Protein AF-A0AAE1TY57-F1 (afdb_monomer_lite)

Sequence (206 aa):
MITTRALDTRDYNEDDDDDVLDPDYNSIDTEEEDDINSPSTSTVRVRKGGRKKPVVPHELSVEDEENEPPSKRGRVELVWKKEDVQLPPLPEYVHPMPDLVREPFEYFSIFFTEDTISHIVYQTNLYARQKNLCSNFVLDDKEFMVFIGLVIFMGVTSLPSIVDYWKRMTRIPQVADIMSKNRFKQIRATLHFNDNHQCEGSQDRF

Radius of gyration: 32.02 Å; chains: 1; bounding box: 72×85×71 Å

Foldseek 3Di:
DDDDDDDDDDDDDDDDDPVPPDPPPDDDDDDDDDDDDDDDDDDDDDDDDDDDDDDDDDDDDDDDDPDDPPPCPDDPPDDDDPDDPPDDPDPDDDDDDDPDDDDPVVVVCVVCPPVQLVQQQVFLVLQCVVSVVDVDDHDDSVNVVLLVVLVVVCVVVPDPDPCQCQDPVSHDCSNPVSDPPVRSVSSVVSGDRDHPVVPVPDPDPD

Structure (mmCIF, N/CA/C/O backbone):
data_AF-A0AAE1TY57-F1
#
_entry.id   AF-A0AAE1TY57-F1
#
loop_
_atom_site.group_PDB
_atom_site.id
_atom_site.type_symbol
_atom_site.label_atom_id
_atom_site.label_alt_id
_atom_site.label_comp_id
_atom_site.label_asym_id
_atom_site.label_entity_id
_atom_site.label_seq_id
_atom_site.pdbx_PDB_ins_code
_atom_site.Cartn_x
_atom_site.Cartn_y
_atom_site.Cartn_z
_atom_site.occupancy
_atom_site.B_iso_or_equiv
_atom_site.auth_seq_id
_atom_site.auth_comp_id
_atom_site.auth_asym_id
_atom_site.auth_atom_id
_atom_site.pdbx_PDB_model_num
ATOM 1 N N . MET A 1 1 ? 41.623 -42.088 -4.432 1.00 44.88 1 MET A N 1
ATOM 2 C CA . MET A 1 1 ? 42.683 -41.204 -3.903 1.00 44.88 1 MET A CA 1
ATOM 3 C C . MET A 1 1 ? 42.729 -39.934 -4.737 1.00 44.88 1 MET A C 1
ATOM 5 O O . MET A 1 1 ? 43.350 -39.979 -5.784 1.00 44.88 1 MET A O 1
ATOM 9 N N . ILE A 1 2 ? 42.073 -38.852 -4.300 1.00 37.19 2 ILE A N 1
ATOM 10 C CA . ILE A 1 2 ? 42.502 -37.456 -4.510 1.00 37.19 2 ILE A CA 1
ATOM 11 C C . ILE A 1 2 ? 42.039 -36.678 -3.269 1.00 37.19 2 ILE A C 1
ATOM 13 O O . ILE A 1 2 ? 40.937 -36.885 -2.767 1.00 37.19 2 ILE A O 1
ATOM 17 N N . THR A 1 3 ? 42.961 -35.877 -2.755 1.00 34.06 3 THR A N 1
ATOM 18 C CA . THR A 1 3 ? 42.988 -35.190 -1.465 1.00 34.06 3 THR A CA 1
ATOM 19 C C . THR A 1 3 ? 42.234 -33.850 -1.477 1.00 34.06 3 THR A C 1
ATOM 21 O O . THR A 1 3 ? 42.148 -33.176 -2.496 1.00 34.06 3 THR A O 1
ATOM 24 N N . THR A 1 4 ? 41.723 -33.510 -0.291 1.00 42.84 4 THR A N 1
ATOM 25 C CA . THR A 1 4 ? 41.082 -32.290 0.242 1.00 42.84 4 THR A CA 1
ATOM 26 C C . THR A 1 4 ? 41.341 -30.926 -0.414 1.00 42.84 4 THR A C 1
ATOM 28 O O . THR A 1 4 ? 42.488 -30.562 -0.673 1.00 42.84 4 THR A O 1
ATOM 31 N N . ARG A 1 5 ? 40.312 -30.060 -0.368 1.00 40.16 5 ARG A N 1
ATOM 32 C CA . ARG A 1 5 ? 40.470 -28.688 0.150 1.00 40.16 5 ARG A CA 1
ATOM 33 C C . ARG A 1 5 ? 39.192 -28.193 0.844 1.00 40.16 5 ARG A C 1
ATOM 35 O O . ARG A 1 5 ? 38.139 -28.123 0.224 1.00 40.16 5 ARG A O 1
ATOM 42 N N . ALA A 1 6 ? 39.328 -27.874 2.129 1.00 44.09 6 ALA A N 1
ATOM 43 C CA . ALA A 1 6 ? 38.358 -27.162 2.953 1.00 44.09 6 ALA A CA 1
ATOM 44 C C . ALA A 1 6 ? 38.665 -25.658 2.932 1.00 44.09 6 ALA A C 1
ATOM 46 O O . ALA A 1 6 ? 39.841 -25.304 2.982 1.00 44.09 6 ALA A O 1
ATOM 47 N N . LEU A 1 7 ? 37.620 -24.829 2.872 1.00 43.53 7 LEU A N 1
ATOM 48 C CA . LEU A 1 7 ? 37.514 -23.402 3.226 1.00 43.53 7 LEU A CA 1
ATOM 49 C C . LEU A 1 7 ? 35.998 -23.130 3.324 1.00 43.53 7 LEU A C 1
ATOM 51 O O . LEU A 1 7 ? 35.259 -23.677 2.513 1.00 43.53 7 LEU A O 1
ATOM 55 N N . ASP A 1 8 ? 35.416 -22.315 4.189 1.00 38.84 8 ASP A N 1
ATOM 56 C CA . ASP A 1 8 ? 35.799 -21.561 5.383 1.00 38.84 8 ASP A CA 1
ATOM 57 C C . ASP A 1 8 ? 34.437 -21.073 5.925 1.00 38.84 8 ASP A C 1
ATOM 59 O O . ASP A 1 8 ? 33.626 -20.543 5.161 1.00 38.84 8 ASP A O 1
ATOM 63 N N . THR A 1 9 ? 34.124 -21.343 7.188 1.00 47.22 9 THR A N 1
ATOM 64 C CA . THR A 1 9 ? 32.873 -20.925 7.834 1.00 47.22 9 THR A CA 1
ATOM 65 C C . THR A 1 9 ? 33.012 -19.477 8.281 1.00 47.22 9 THR A C 1
ATOM 67 O O . THR A 1 9 ? 33.739 -19.205 9.234 1.00 47.22 9 THR A O 1
ATOM 70 N N . ARG A 1 10 ? 32.291 -18.551 7.639 1.00 43.22 10 ARG A N 1
ATOM 71 C CA . ARG A 1 10 ? 32.061 -17.217 8.204 1.00 43.22 10 ARG A CA 1
ATOM 72 C C . ARG A 1 10 ? 30.662 -17.122 8.787 1.00 43.22 10 ARG A C 1
ATOM 74 O O . ARG A 1 10 ? 29.672 -17.025 8.072 1.00 43.22 10 ARG A O 1
ATOM 81 N N . ASP A 1 11 ? 30.685 -17.208 10.105 1.00 43.34 11 ASP A N 1
ATOM 82 C CA . ASP A 1 11 ? 29.727 -16.724 11.084 1.00 43.34 11 ASP A CA 1
ATOM 83 C C . ASP A 1 11 ? 29.321 -15.271 10.763 1.00 43.34 11 ASP A C 1
ATOM 85 O O . ASP A 1 11 ? 30.165 -14.373 10.761 1.00 43.34 11 ASP A O 1
ATOM 89 N N . TYR A 1 12 ? 28.050 -15.055 10.429 1.00 42.22 12 TYR A N 1
ATOM 90 C CA . TYR A 1 12 ? 27.422 -13.735 10.397 1.00 42.22 12 TYR A CA 1
ATOM 91 C C . TYR A 1 12 ? 26.305 -13.784 11.434 1.00 42.22 12 TYR A C 1
ATOM 93 O O . TYR A 1 12 ? 25.211 -14.261 11.141 1.00 42.22 12 TYR A O 1
ATOM 101 N N . ASN A 1 13 ? 26.628 -13.359 12.656 1.00 37.28 13 ASN A N 1
ATOM 102 C CA . ASN A 1 13 ? 25.629 -13.088 13.679 1.00 37.28 13 ASN A CA 1
ATOM 103 C C . ASN A 1 13 ? 24.877 -11.800 13.323 1.00 37.28 13 ASN A C 1
ATOM 105 O O . ASN A 1 13 ? 25.483 -10.811 12.903 1.00 37.28 13 ASN A O 1
ATOM 109 N N . GLU A 1 14 ? 23.557 -11.894 13.469 1.00 53.03 14 GLU A N 1
ATOM 110 C CA . GLU A 1 14 ? 22.584 -10.811 13.597 1.00 53.03 14 GLU A CA 1
ATOM 111 C C . GLU A 1 14 ? 23.014 -9.845 14.707 1.00 53.03 14 GLU A C 1
ATOM 113 O O . GLU A 1 14 ? 23.547 -10.313 15.706 1.00 53.03 14 GLU A O 1
ATOM 118 N N . ASP A 1 15 ? 22.794 -8.541 14.518 1.00 42.84 15 ASP A N 1
ATOM 119 C CA . ASP A 1 15 ? 22.349 -7.602 15.560 1.00 42.84 15 ASP A CA 1
ATOM 120 C C . ASP A 1 15 ? 22.048 -6.231 14.912 1.00 42.84 15 ASP A C 1
ATOM 122 O O . ASP A 1 15 ? 22.886 -5.666 14.209 1.00 42.84 15 ASP A O 1
ATOM 126 N N . ASP A 1 16 ? 20.827 -5.752 15.161 1.00 50.06 16 ASP A N 1
ATOM 127 C CA . ASP A 1 16 ? 20.378 -4.354 15.224 1.00 50.06 16 ASP A CA 1
ATOM 128 C C . ASP A 1 16 ? 20.648 -3.393 14.050 1.00 50.06 16 ASP A C 1
ATOM 130 O O . ASP A 1 16 ? 21.634 -2.665 14.032 1.00 50.06 16 ASP A O 1
ATOM 134 N N . ASP A 1 17 ? 19.643 -3.245 13.179 1.00 46.22 17 ASP A N 1
ATOM 135 C CA . ASP A 1 17 ? 19.297 -1.940 12.593 1.00 46.22 17 ASP A CA 1
ATOM 136 C C . ASP A 1 17 ? 17.797 -1.684 12.841 1.00 46.22 17 ASP A C 1
ATOM 138 O O . ASP A 1 17 ? 16.936 -1.812 11.965 1.00 46.22 17 ASP A O 1
ATOM 142 N N . ASP A 1 18 ? 17.481 -1.350 14.096 1.00 46.72 18 ASP A N 1
ATOM 143 C CA . ASP A 1 18 ? 16.338 -0.499 14.421 1.00 46.72 18 ASP A CA 1
ATOM 144 C C . ASP A 1 18 ? 16.588 0.869 13.759 1.00 46.72 18 ASP A C 1
ATOM 146 O O . ASP A 1 18 ? 17.215 1.759 14.339 1.00 46.72 18 ASP A O 1
ATOM 150 N N . ASP A 1 19 ? 16.104 1.049 12.528 1.00 49.47 19 ASP A N 1
ATOM 151 C CA . ASP A 1 19 ? 16.006 2.363 11.885 1.00 49.47 19 ASP A CA 1
ATOM 152 C C . ASP A 1 19 ? 14.960 3.207 12.637 1.00 49.47 19 ASP A C 1
ATOM 154 O O . ASP A 1 19 ? 13.801 3.363 12.231 1.00 49.47 19 ASP A O 1
ATOM 158 N N . VAL A 1 20 ? 15.377 3.756 13.777 1.00 51.91 20 VAL A N 1
ATOM 159 C CA . VAL A 1 20 ? 14.701 4.848 14.469 1.00 51.91 20 VAL A CA 1
ATOM 160 C C . VAL A 1 20 ? 14.634 6.015 13.489 1.00 51.91 20 VAL A C 1
ATOM 162 O O . VAL A 1 20 ? 15.644 6.636 13.163 1.00 51.91 20 VAL A O 1
ATOM 165 N N . LEU A 1 21 ? 13.430 6.306 12.997 1.00 45.28 21 LEU A N 1
ATOM 166 C CA . LEU A 1 21 ? 13.153 7.517 12.231 1.00 45.28 21 LEU A CA 1
ATOM 167 C C . LEU A 1 21 ? 13.578 8.735 13.063 1.00 45.28 21 LEU A C 1
ATOM 169 O O . LEU A 1 21 ? 12.976 9.014 14.100 1.00 45.28 21 LEU A O 1
ATOM 173 N N . ASP A 1 22 ? 14.610 9.440 12.600 1.00 52.75 22 ASP A N 1
ATOM 174 C CA . ASP A 1 22 ? 15.073 10.696 13.187 1.00 52.75 22 ASP A CA 1
ATOM 175 C C . ASP A 1 22 ? 13.957 11.757 13.067 1.00 52.75 22 ASP A C 1
ATOM 177 O O . ASP A 1 22 ? 13.549 12.090 11.945 1.00 52.75 22 ASP A O 1
ATOM 181 N N . PRO A 1 23 ? 13.417 12.272 14.187 1.00 48.53 23 PRO A N 1
ATOM 182 C CA . PRO A 1 23 ? 12.365 13.283 14.169 1.00 48.53 23 PRO A CA 1
ATOM 183 C C . PRO A 1 23 ? 12.814 14.647 13.618 1.00 48.53 23 PRO A C 1
ATOM 185 O O . PRO A 1 23 ? 11.946 15.483 13.372 1.00 48.53 23 PRO A O 1
ATOM 188 N N . ASP A 1 24 ? 14.110 14.862 13.361 1.00 41.88 24 ASP A N 1
ATOM 189 C CA . ASP A 1 24 ? 14.658 16.162 12.952 1.00 41.88 24 ASP A CA 1
ATOM 190 C C . ASP A 1 24 ? 15.205 16.207 11.507 1.00 41.88 24 ASP A C 1
ATOM 192 O O . ASP A 1 24 ? 15.976 17.106 11.157 1.00 41.88 24 ASP A O 1
ATOM 196 N N . TYR A 1 25 ? 14.785 15.301 10.610 1.00 53.47 25 TYR A N 1
ATOM 197 C CA . TYR A 1 25 ? 15.170 15.388 9.191 1.00 53.47 25 TYR A CA 1
ATOM 198 C C . TYR A 1 25 ? 14.518 16.591 8.476 1.00 53.47 25 TYR A C 1
ATOM 200 O O . TYR A 1 25 ? 13.486 16.478 7.811 1.00 53.47 25 TYR A O 1
ATOM 208 N N . ASN A 1 26 ? 15.168 17.751 8.567 1.00 42.34 26 ASN A N 1
ATOM 209 C CA . ASN A 1 26 ? 14.892 18.940 7.766 1.00 42.34 26 ASN A CA 1
ATOM 210 C C . ASN A 1 26 ? 15.762 18.937 6.502 1.00 42.34 26 ASN A C 1
ATOM 212 O O . ASN A 1 26 ? 16.957 19.218 6.553 1.00 42.34 26 ASN A O 1
ATOM 216 N N . SER A 1 27 ? 15.152 18.680 5.344 1.00 49.19 27 SER A N 1
ATOM 217 C CA . SER A 1 27 ? 15.742 19.033 4.047 1.00 49.19 27 SER A CA 1
ATOM 218 C C . SER A 1 27 ? 15.113 20.316 3.525 1.00 49.19 27 SER A C 1
ATOM 220 O O . SER A 1 27 ? 14.092 20.2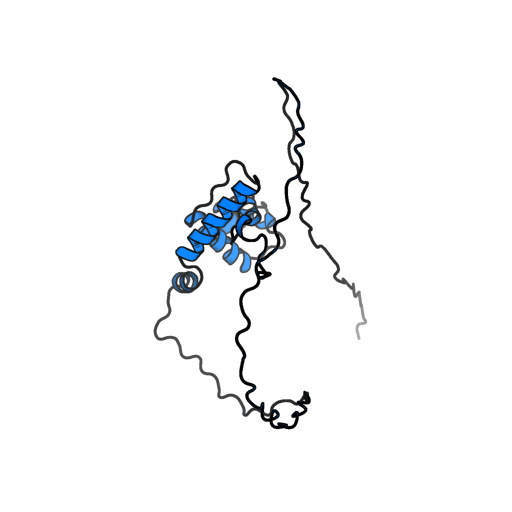64 2.843 1.00 49.19 27 SER A O 1
ATOM 222 N N . ILE A 1 28 ? 15.738 21.453 3.827 1.00 37.47 28 ILE A N 1
ATOM 223 C CA . ILE A 1 28 ? 15.553 22.705 3.089 1.00 37.47 28 ILE A CA 1
ATOM 224 C C . ILE A 1 28 ? 16.946 23.256 2.777 1.00 37.47 28 ILE A C 1
ATOM 226 O O . ILE A 1 28 ? 17.662 23.688 3.676 1.00 37.47 28 ILE A O 1
ATOM 230 N N . ASP A 1 29 ? 17.301 23.227 1.493 1.00 37.53 29 ASP A N 1
ATOM 231 C CA . ASP A 1 29 ? 18.278 24.143 0.909 1.00 37.53 29 ASP A CA 1
ATOM 232 C C . ASP A 1 29 ? 17.498 25.356 0.372 1.00 37.53 29 ASP A C 1
ATOM 234 O O . ASP A 1 29 ? 16.682 25.229 -0.540 1.00 37.53 29 ASP A O 1
ATOM 238 N N . THR A 1 30 ? 17.731 26.479 1.059 1.00 38.38 30 THR A N 1
ATOM 239 C CA . THR A 1 30 ? 17.754 27.908 0.670 1.00 38.38 30 THR A CA 1
ATOM 240 C C . THR A 1 30 ? 16.906 28.444 -0.489 1.00 38.38 30 THR A C 1
ATOM 242 O O . THR A 1 30 ? 17.051 28.006 -1.622 1.00 38.38 30 THR A O 1
ATOM 245 N N . GLU A 1 31 ? 16.197 29.551 -0.221 1.00 33.09 31 GLU A N 1
ATOM 246 C CA . GLU A 1 31 ? 16.494 30.886 -0.784 1.00 33.09 31 GLU A CA 1
ATOM 247 C C . GLU A 1 31 ? 15.808 31.995 0.058 1.00 33.09 31 GLU A C 1
ATOM 249 O O . GLU A 1 31 ? 14.972 31.707 0.910 1.00 33.09 31 GLU A O 1
ATOM 254 N N . GLU A 1 32 ? 16.282 33.228 -0.121 1.00 33.75 32 GLU A N 1
ATOM 255 C CA . GLU A 1 32 ? 16.450 34.334 0.838 1.00 33.75 32 GLU A CA 1
ATOM 256 C C . GLU A 1 32 ? 15.206 35.185 1.214 1.00 33.75 32 GLU A C 1
ATOM 258 O O . GLU A 1 32 ? 14.090 34.970 0.748 1.00 33.75 32 GLU A O 1
ATOM 263 N N . GLU A 1 33 ? 15.464 36.127 2.130 1.00 33.12 33 GLU A N 1
ATOM 264 C CA . GLU A 1 33 ? 14.606 36.933 3.015 1.00 33.12 33 GLU A CA 1
ATOM 265 C C . GLU A 1 33 ? 13.636 37.939 2.357 1.00 33.12 33 GLU A C 1
ATOM 267 O O . GLU A 1 33 ? 13.858 38.401 1.244 1.00 33.12 33 GLU A O 1
ATOM 272 N N . ASP A 1 34 ? 12.587 38.334 3.100 1.00 31.03 34 ASP A N 1
ATOM 273 C CA . ASP A 1 34 ? 12.399 39.740 3.511 1.00 31.03 34 ASP A CA 1
ATOM 274 C C . ASP A 1 34 ? 11.269 39.906 4.558 1.00 31.03 34 ASP A C 1
ATOM 276 O O . ASP A 1 34 ? 10.197 39.300 4.490 1.00 31.03 34 ASP A O 1
ATOM 280 N N . ASP A 1 35 ? 11.580 40.745 5.548 1.00 30.00 35 ASP A N 1
ATOM 281 C CA . ASP A 1 35 ? 10.885 41.112 6.789 1.00 30.00 35 ASP A CA 1
ATOM 282 C C . ASP A 1 35 ? 9.401 41.533 6.687 1.00 30.00 35 ASP A C 1
ATOM 284 O O . ASP A 1 35 ? 8.951 42.040 5.664 1.00 30.00 35 ASP A O 1
ATOM 288 N N . ILE A 1 36 ? 8.669 41.446 7.821 1.00 30.38 36 ILE A N 1
ATOM 289 C CA . ILE A 1 36 ? 7.952 42.578 8.470 1.00 30.38 36 ILE A CA 1
ATOM 290 C C . ILE A 1 36 ? 7.255 42.135 9.793 1.00 30.38 36 ILE A C 1
ATOM 292 O O . ILE A 1 36 ? 6.270 41.401 9.808 1.00 30.38 36 ILE A O 1
ATOM 296 N N . ASN A 1 37 ? 7.738 42.740 10.891 1.00 29.84 37 ASN A N 1
ATOM 297 C CA . ASN A 1 37 ? 7.055 43.200 12.122 1.00 29.84 37 ASN A CA 1
ATOM 298 C C . ASN A 1 37 ? 6.807 42.276 13.351 1.00 29.84 37 ASN A C 1
ATOM 300 O O . ASN A 1 37 ? 5.900 41.450 13.404 1.00 29.84 37 ASN A O 1
ATOM 304 N N . SER A 1 38 ? 7.550 42.601 14.421 1.00 28.97 38 SER A N 1
ATOM 305 C CA . SER A 1 38 ? 7.260 42.428 15.870 1.00 28.97 38 SER A CA 1
ATOM 306 C C . SER A 1 38 ? 6.030 43.277 16.330 1.00 28.97 38 SER A C 1
ATOM 308 O O . SER A 1 38 ? 5.524 44.015 15.489 1.00 28.97 38 SER A O 1
ATOM 310 N N . PRO A 1 39 ? 5.527 43.300 17.604 1.00 34.91 39 PRO A N 1
ATOM 311 C CA . PRO A 1 39 ? 6.149 42.863 18.867 1.00 34.91 39 PRO A CA 1
ATOM 312 C C . PRO A 1 39 ? 5.265 42.169 19.949 1.00 34.91 39 PRO A C 1
ATOM 314 O O . PRO A 1 39 ? 4.050 42.298 20.020 1.00 34.91 39 PRO A O 1
ATOM 317 N N . SER A 1 40 ? 5.985 41.482 20.843 1.00 25.58 40 SER A N 1
ATOM 318 C CA . SER A 1 40 ? 5.914 41.326 22.313 1.00 25.58 40 SER A CA 1
ATOM 319 C C . SER A 1 40 ? 4.663 41.601 23.179 1.00 25.58 40 SER A C 1
ATOM 321 O O . SER A 1 40 ? 3.978 42.614 23.071 1.00 25.58 40 SER A O 1
ATOM 323 N N . THR A 1 41 ? 4.657 40.831 24.289 1.00 24.33 41 THR A N 1
ATOM 324 C CA . THR A 1 41 ? 4.130 41.100 25.658 1.00 24.33 41 THR A CA 1
ATOM 325 C C . THR A 1 41 ? 2.607 40.983 25.840 1.00 24.33 41 THR A C 1
ATOM 327 O O . THR A 1 41 ? 1.831 41.678 25.211 1.00 24.33 41 THR A O 1
ATOM 330 N N . SER A 1 42 ? 2.062 40.193 26.770 1.00 26.61 42 SER A N 1
ATOM 331 C CA . SER A 1 42 ? 2.239 40.367 28.216 1.00 26.61 42 SER A CA 1
ATOM 332 C C . SER A 1 42 ? 1.616 39.216 29.012 1.00 26.61 42 SER A C 1
ATOM 334 O O . SER A 1 42 ? 0.574 38.667 28.666 1.00 26.61 42 SER A O 1
ATOM 336 N N . THR A 1 43 ? 2.241 38.936 30.145 1.00 29.88 43 THR A N 1
ATOM 337 C CA . THR A 1 43 ? 1.769 38.116 31.256 1.00 29.88 43 THR A CA 1
ATOM 338 C C . THR A 1 43 ? 0.523 38.706 31.930 1.00 29.88 43 THR A C 1
ATOM 340 O O . THR A 1 43 ? 0.467 39.903 32.200 1.00 29.88 43 THR A O 1
ATOM 343 N N . VAL A 1 44 ? -0.436 37.856 32.322 1.00 29.30 44 VAL A N 1
ATOM 344 C CA . VAL A 1 44 ? -1.440 38.200 33.345 1.00 29.30 44 VAL A CA 1
ATOM 345 C C . VAL A 1 44 ? -1.606 37.038 34.326 1.00 29.30 44 VAL A C 1
ATOM 347 O O . VAL A 1 44 ? -2.015 35.937 33.972 1.00 29.30 44 VAL A O 1
ATOM 350 N N . ARG A 1 45 ? -1.287 37.313 35.596 1.00 31.39 45 ARG A N 1
ATOM 351 C CA . ARG A 1 45 ? -1.666 36.522 36.776 1.00 31.39 45 ARG A CA 1
ATOM 352 C C . ARG A 1 45 ? -2.981 37.074 37.334 1.00 31.39 45 ARG A C 1
ATOM 354 O O . ARG A 1 45 ? -3.047 38.276 37.570 1.00 31.39 45 ARG A O 1
ATOM 361 N N . VAL A 1 46 ? -3.944 36.219 37.697 1.00 29.92 46 VAL A N 1
ATOM 362 C CA . VAL A 1 46 ? -5.026 36.552 38.654 1.00 29.92 46 VAL A CA 1
ATOM 363 C C . VAL A 1 46 ? -5.276 35.381 39.619 1.00 29.92 46 VAL A C 1
ATOM 365 O O . VAL A 1 46 ? -5.067 34.217 39.292 1.00 29.92 46 VAL A O 1
ATOM 368 N N . ARG A 1 47 ? -5.624 35.733 40.862 1.00 27.31 47 ARG A N 1
ATOM 369 C CA . ARG A 1 47 ? -5.612 34.941 42.102 1.00 27.31 47 ARG A CA 1
ATOM 370 C C . ARG A 1 47 ? -6.969 34.290 42.451 1.00 27.31 47 ARG A C 1
ATOM 372 O O . ARG A 1 47 ? -8.011 34.878 42.217 1.00 27.31 47 ARG A O 1
ATOM 379 N N . LYS A 1 48 ? -6.868 33.140 43.141 1.00 28.53 48 LYS A N 1
ATOM 380 C CA . LYS A 1 48 ? -7.691 32.518 44.219 1.00 28.53 48 LYS A CA 1
ATOM 381 C C . LYS A 1 48 ? -9.167 32.917 44.461 1.00 28.53 48 LYS A C 1
ATOM 383 O O . LYS A 1 48 ? -9.460 34.029 44.879 1.00 28.53 48 LYS A O 1
ATOM 388 N N . GLY A 1 49 ? -9.993 31.868 44.553 1.00 27.55 49 GLY A N 1
ATOM 389 C CA . GLY A 1 49 ? -11.178 31.691 45.419 1.00 27.55 49 GLY A CA 1
ATOM 390 C C . GLY A 1 49 ? -11.865 30.366 45.040 1.00 27.55 49 GLY A C 1
ATOM 391 O O . GLY A 1 49 ? -11.813 30.003 43.878 1.00 27.55 49 GLY A O 1
ATOM 392 N N . GLY A 1 50 ? -12.474 29.517 45.867 1.00 29.31 50 GLY A N 1
ATOM 393 C CA . GLY A 1 50 ? -12.658 29.361 47.305 1.00 29.31 50 GLY A CA 1
ATOM 394 C C . GLY A 1 50 ? -13.253 27.948 47.519 1.00 29.31 50 GLY A C 1
ATOM 395 O O . GLY A 1 50 ? -14.000 27.454 46.677 1.00 29.31 50 GLY A O 1
ATOM 396 N N . ARG A 1 51 ? -12.875 27.265 48.608 1.00 29.84 51 ARG A N 1
ATOM 397 C CA . ARG A 1 51 ? -13.297 25.891 48.955 1.00 29.84 51 ARG A CA 1
ATOM 398 C C . ARG A 1 51 ? -14.809 25.801 49.221 1.00 29.84 51 ARG A C 1
ATOM 400 O O . ARG A 1 51 ? -15.317 26.567 50.035 1.00 29.84 51 ARG A O 1
ATOM 407 N N . LYS A 1 52 ? -15.485 24.787 48.668 1.00 33.41 52 LYS A N 1
ATOM 408 C CA . LYS A 1 52 ? -16.777 24.276 49.166 1.00 33.41 52 LYS A CA 1
ATOM 409 C C . LYS A 1 52 ? -16.659 22.769 49.430 1.00 33.41 52 LYS A C 1
ATOM 411 O O . LYS A 1 52 ? -16.095 22.046 48.617 1.00 33.41 52 LYS A O 1
ATOM 416 N N . LYS A 1 53 ? -17.100 22.345 50.620 1.00 33.81 53 LYS A N 1
ATOM 417 C CA . LYS A 1 53 ? -17.066 20.959 51.121 1.00 33.81 53 LYS A CA 1
ATOM 418 C C . LYS A 1 53 ? -18.180 20.115 50.470 1.00 33.81 53 LYS A C 1
ATOM 420 O O . LYS A 1 53 ? -19.217 20.698 50.150 1.00 33.81 53 LYS A O 1
ATOM 425 N N . PRO A 1 54 ? -18.016 18.787 50.324 1.00 32.72 54 PRO A N 1
ATOM 426 C CA . PRO A 1 54 ? -19.051 17.918 49.774 1.00 32.72 54 PRO A CA 1
ATOM 427 C C . PRO A 1 54 ? -20.124 17.584 50.817 1.00 32.72 54 PRO A C 1
ATOM 429 O O . PRO A 1 54 ? -19.835 17.434 52.005 1.00 32.72 54 PRO A O 1
ATOM 432 N N . VAL A 1 55 ? -21.357 17.474 50.331 1.00 30.75 55 VAL A N 1
ATOM 433 C CA . VAL A 1 55 ? -22.560 17.027 51.041 1.00 30.75 55 VAL A CA 1
ATOM 434 C C . VAL A 1 55 ? -22.595 15.496 51.021 1.00 30.75 55 VAL A C 1
ATOM 436 O O . VAL A 1 55 ? -22.358 14.897 49.977 1.00 30.75 55 VAL A O 1
ATOM 439 N N . VAL A 1 56 ? -22.869 14.885 52.174 1.00 37.84 56 VAL A N 1
ATOM 440 C CA . VAL A 1 56 ? -23.016 13.434 52.376 1.00 37.84 56 VAL A CA 1
ATOM 441 C C . VAL A 1 56 ? -24.443 13.006 52.013 1.00 37.84 56 VAL A C 1
ATOM 443 O O . VAL A 1 56 ? -25.380 13.594 52.557 1.00 37.84 56 VAL A O 1
ATOM 446 N N . PRO A 1 57 ? -24.640 11.980 51.170 1.00 35.75 57 PRO A N 1
ATOM 447 C CA . PRO A 1 57 ? -25.915 11.275 51.093 1.00 35.75 57 PRO A CA 1
ATOM 448 C C . PRO A 1 57 ? -25.897 9.991 51.935 1.00 35.75 57 PRO A C 1
ATOM 450 O O . PRO A 1 57 ? -25.119 9.079 51.683 1.00 35.75 57 PRO A O 1
ATOM 453 N N . HIS A 1 58 ? -26.768 10.000 52.944 1.00 29.78 58 HIS A N 1
ATOM 454 C CA . HIS A 1 58 ? -27.625 8.916 53.437 1.00 29.78 58 HIS A CA 1
ATOM 455 C C . HIS A 1 58 ? -27.164 7.458 53.220 1.00 29.78 58 HIS A C 1
ATOM 457 O O . HIS A 1 58 ? -27.262 6.913 52.123 1.00 29.78 58 HIS A O 1
ATOM 463 N N . GLU A 1 59 ? -26.765 6.810 54.318 1.00 31.83 59 GLU A N 1
ATOM 464 C CA . GLU A 1 59 ? -26.576 5.360 54.408 1.00 31.83 59 GLU A CA 1
ATOM 465 C C . GLU A 1 59 ? -27.908 4.631 54.153 1.00 31.83 59 GLU A C 1
ATOM 467 O O . GLU A 1 59 ? -28.935 4.934 54.769 1.00 31.83 59 GLU A O 1
ATOM 472 N N . LEU A 1 60 ? -27.876 3.683 53.216 1.00 28.92 60 LEU A N 1
ATOM 473 C CA . LEU A 1 60 ? -28.859 2.618 53.049 1.00 28.92 60 LEU A CA 1
ATOM 474 C C . LEU A 1 60 ? -28.248 1.374 53.695 1.00 28.92 60 LEU A C 1
ATOM 476 O O . LEU A 1 60 ? -27.208 0.889 53.254 1.00 28.92 60 LEU A O 1
ATOM 480 N N . SER A 1 61 ? -28.877 0.907 54.767 1.00 32.97 61 SER A N 1
ATOM 481 C CA . SER A 1 61 ? -28.546 -0.337 55.456 1.00 32.97 61 SER A CA 1
ATOM 482 C C . SER A 1 61 ? -28.772 -1.518 54.515 1.00 32.97 61 SER A C 1
ATOM 484 O O . SER A 1 61 ? -29.912 -1.809 54.154 1.00 32.97 61 SER A O 1
ATOM 486 N N . VAL A 1 62 ? -27.683 -2.168 54.112 1.00 36.72 62 VAL A N 1
ATOM 487 C CA . VAL A 1 62 ? -27.712 -3.444 53.396 1.00 36.72 62 VAL A CA 1
ATOM 488 C C . VAL A 1 62 ? -27.796 -4.536 54.456 1.00 36.72 62 VAL A C 1
ATOM 490 O O . VAL A 1 62 ? -26.954 -4.593 55.349 1.00 36.72 62 VAL A O 1
ATOM 493 N N . GLU A 1 63 ? -28.859 -5.329 54.405 1.00 35.22 63 GLU A N 1
ATOM 494 C CA . GLU A 1 63 ? -29.041 -6.501 55.256 1.00 35.22 63 GLU A CA 1
ATOM 495 C C . GLU A 1 63 ? -27.979 -7.550 54.889 1.00 35.22 63 GLU A C 1
ATOM 497 O O . GLU A 1 63 ? -27.786 -7.860 53.712 1.00 35.22 63 GLU A O 1
ATOM 502 N N . ASP A 1 64 ? -27.258 -8.043 55.898 1.00 34.50 64 ASP A N 1
ATOM 503 C CA . ASP A 1 64 ? -26.225 -9.069 55.765 1.00 34.50 64 ASP A CA 1
ATOM 504 C C . ASP A 1 64 ? -26.856 -10.399 55.312 1.00 34.50 64 ASP A C 1
ATOM 506 O O . ASP A 1 64 ? -27.392 -11.160 56.119 1.00 34.50 64 ASP A O 1
ATOM 510 N N . GLU A 1 65 ? -26.779 -10.700 54.014 1.00 44.59 65 GLU A N 1
ATOM 511 C CA . GLU A 1 65 ? -26.896 -12.075 53.527 1.00 44.59 65 GLU A CA 1
ATOM 512 C C . GLU A 1 65 ? -25.680 -12.867 54.032 1.00 44.59 65 GLU A C 1
ATOM 514 O O . GLU A 1 65 ? -24.532 -12.600 53.657 1.00 44.59 65 GLU A O 1
ATOM 519 N N . GLU A 1 66 ? -25.937 -13.848 54.903 1.00 43.97 66 GLU A N 1
ATOM 520 C CA . GLU A 1 66 ? -24.973 -14.871 55.303 1.00 43.97 66 GLU A CA 1
ATOM 521 C C . GLU A 1 66 ? -24.380 -15.532 54.049 1.00 43.97 66 GLU A C 1
ATOM 523 O O . GLU A 1 66 ? -24.988 -16.392 53.412 1.00 43.97 66 GLU A O 1
ATOM 528 N N . ASN A 1 67 ? -23.162 -15.124 53.690 1.00 42.19 67 ASN A N 1
ATOM 529 C CA . ASN A 1 67 ? -22.368 -15.794 52.673 1.00 42.19 67 ASN A CA 1
ATOM 530 C C . ASN A 1 67 ? -22.037 -17.211 53.163 1.00 42.19 67 ASN A C 1
ATOM 532 O O . ASN A 1 67 ? -21.156 -17.393 54.010 1.00 42.19 67 ASN A O 1
ATOM 536 N N . GLU A 1 68 ? -22.703 -18.225 52.602 1.00 51.03 68 GLU A N 1
ATOM 537 C CA . GLU A 1 68 ? -22.191 -19.593 52.656 1.00 51.03 68 GLU A CA 1
ATOM 538 C C . GLU A 1 68 ? -20.750 -19.601 52.112 1.00 51.03 68 GLU A C 1
ATOM 540 O O . GLU A 1 68 ? -20.469 -19.005 51.064 1.00 51.03 68 GLU A O 1
ATOM 545 N N . PRO A 1 69 ? -19.802 -20.262 52.798 1.00 51.53 69 PRO A N 1
ATOM 546 C CA . PRO A 1 69 ? -18.419 -20.282 52.355 1.00 51.53 69 PRO A CA 1
ATOM 547 C C . PRO A 1 69 ? -18.329 -20.939 50.970 1.00 51.53 69 PRO A C 1
ATOM 549 O O . PRO A 1 69 ? -18.969 -21.971 50.743 1.00 51.53 69 PRO A O 1
ATOM 552 N N . PRO A 1 70 ? -17.501 -20.414 50.045 1.00 50.59 70 PRO A N 1
ATOM 553 C CA . PRO A 1 70 ? -17.310 -21.041 48.749 1.00 50.59 70 PRO A CA 1
ATOM 554 C C . PRO A 1 70 ? -16.852 -22.481 48.972 1.00 50.59 70 PRO A C 1
ATOM 556 O O . PRO A 1 70 ? -15.797 -22.733 49.565 1.00 50.59 70 PRO A O 1
ATOM 559 N N . SER A 1 71 ? -17.683 -23.426 48.518 1.00 58.06 71 SER A N 1
ATOM 560 C CA . SER A 1 71 ? -17.371 -24.851 48.494 1.00 58.06 71 SER A CA 1
ATOM 561 C C . SER A 1 71 ? -15.942 -25.019 47.996 1.00 58.06 71 SER A C 1
ATOM 563 O O . SER A 1 71 ? -15.608 -24.579 46.890 1.00 58.06 71 SER A O 1
ATOM 565 N N . LYS A 1 72 ? -15.089 -25.612 48.842 1.00 56.88 72 LYS A N 1
ATOM 566 C CA . LYS A 1 72 ? -13.700 -25.949 48.528 1.00 56.88 72 LYS A CA 1
ATOM 567 C C . LYS A 1 72 ? -13.700 -26.982 47.402 1.00 56.88 72 LYS A C 1
ATOM 569 O O . LYS A 1 72 ? -13.483 -28.168 47.636 1.00 56.88 72 LYS A O 1
ATOM 574 N N . ARG A 1 73 ? -13.943 -26.547 46.165 1.00 64.38 73 ARG A N 1
ATOM 575 C CA . ARG A 1 73 ? -13.579 -27.312 44.978 1.00 64.38 73 ARG A CA 1
ATOM 576 C C . ARG A 1 73 ? -12.068 -27.421 45.054 1.00 64.38 73 ARG A C 1
ATOM 578 O O . ARG A 1 73 ? -11.371 -26.413 44.940 1.00 64.38 73 ARG A O 1
ATOM 585 N N . GLY A 1 74 ? -11.591 -28.620 45.388 1.00 62.16 74 GLY A N 1
ATOM 586 C CA . GLY A 1 74 ? -10.171 -28.911 45.495 1.00 62.16 74 GLY A CA 1
ATOM 587 C C . GLY A 1 74 ? -9.460 -28.326 44.285 1.00 62.16 74 GLY A C 1
ATOM 588 O O . GLY A 1 74 ? -9.893 -28.531 43.150 1.00 62.16 74 GLY A O 1
ATOM 589 N N . ARG A 1 75 ? -8.423 -27.528 44.541 1.00 66.56 75 ARG A N 1
ATOM 590 C CA . ARG A 1 75 ? -7.582 -26.953 43.497 1.00 66.56 75 ARG A CA 1
ATOM 591 C C . ARG A 1 75 ? -6.990 -28.125 42.722 1.00 66.56 75 ARG A C 1
ATOM 593 O O . ARG A 1 75 ? -6.090 -28.789 43.223 1.00 66.56 75 ARG A O 1
ATOM 600 N N . VAL A 1 76 ? -7.543 -28.418 41.547 1.00 73.94 76 VAL A N 1
ATOM 601 C CA . VAL A 1 76 ? -6.958 -29.407 40.644 1.00 73.94 76 VAL A CA 1
ATOM 602 C C . VAL A 1 76 ? -5.631 -28.815 40.201 1.00 73.94 76 VAL A C 1
ATOM 604 O O . VAL A 1 76 ? -5.588 -27.786 39.527 1.00 73.94 76 VAL A O 1
ATOM 607 N N . GLU A 1 77 ? -4.545 -29.412 40.672 1.00 75.81 77 GLU A N 1
ATOM 608 C CA . GLU A 1 77 ? -3.197 -29.013 40.307 1.00 75.81 77 GLU A CA 1
ATOM 609 C C . GLU A 1 77 ? -2.949 -29.491 38.872 1.00 75.81 77 GLU A C 1
ATOM 611 O O . GLU A 1 77 ? -2.606 -30.643 38.613 1.00 75.81 77 GLU A O 1
ATOM 616 N N . LEU A 1 78 ? -3.249 -28.614 37.915 1.00 81.38 78 LEU A N 1
ATOM 617 C CA . LEU A 1 78 ? -2.987 -28.840 36.500 1.00 81.38 78 LEU A CA 1
ATOM 618 C C . LEU A 1 78 ? -1.475 -28.778 36.285 1.00 81.38 78 LEU A C 1
ATOM 620 O O . LEU A 1 78 ? -0.880 -27.702 36.244 1.00 81.38 78 LEU A O 1
ATOM 624 N N . VAL A 1 79 ? -0.854 -29.947 36.173 1.00 82.31 79 VAL A N 1
ATOM 625 C CA . VAL A 1 79 ? 0.558 -30.074 35.818 1.00 82.31 79 VAL A CA 1
ATOM 626 C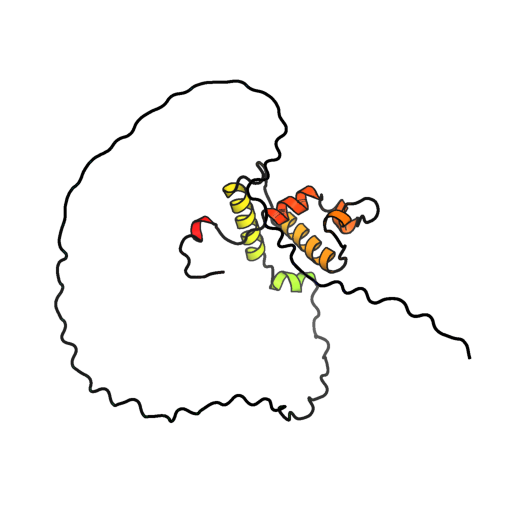 C . VAL A 1 79 ? 0.651 -30.221 34.307 1.00 82.31 79 VAL A C 1
ATOM 628 O O . VAL A 1 79 ? 0.168 -31.204 33.742 1.00 82.31 79 VAL A O 1
ATOM 631 N N . TRP A 1 80 ? 1.282 -29.249 33.649 1.00 84.50 80 TRP A N 1
ATOM 632 C CA . TRP A 1 80 ? 1.629 -29.365 32.238 1.00 84.50 80 TRP A CA 1
ATOM 633 C C . TRP A 1 80 ? 2.587 -30.537 32.047 1.00 84.50 80 TRP A C 1
ATOM 635 O O . TRP A 1 80 ? 3.670 -30.573 32.633 1.00 84.50 80 TRP A O 1
ATOM 645 N N . LYS A 1 81 ? 2.186 -31.496 31.218 1.00 85.38 81 LYS A N 1
ATOM 646 C CA . LYS A 1 81 ? 3.031 -32.614 30.808 1.00 85.38 81 LYS A CA 1
ATOM 647 C C . LYS A 1 81 ? 3.381 -32.460 29.340 1.00 85.38 81 LYS A C 1
ATOM 649 O O . LYS A 1 81 ? 2.510 -32.194 28.518 1.00 85.38 81 LYS A O 1
ATOM 654 N N . LYS A 1 82 ? 4.661 -32.642 29.023 1.00 85.62 82 LYS A N 1
ATOM 655 C CA . LYS A 1 82 ? 5.139 -32.735 27.646 1.00 85.62 82 LYS A CA 1
ATOM 656 C C . LYS A 1 82 ? 5.052 -34.197 27.212 1.00 85.62 82 LYS A C 1
ATOM 658 O O . LYS A 1 82 ? 6.027 -34.933 27.310 1.00 85.62 82 LYS A O 1
ATOM 663 N N . GLU A 1 83 ? 3.858 -34.608 26.816 1.00 86.75 83 GLU A N 1
ATOM 664 C CA . GLU A 1 83 ? 3.581 -35.927 26.250 1.00 86.75 83 GLU A CA 1
ATOM 665 C C . GLU A 1 83 ? 2.953 -35.739 24.869 1.00 86.75 83 GLU A C 1
ATOM 667 O O . GLU A 1 83 ? 2.128 -34.842 24.677 1.00 86.75 83 GLU A O 1
ATOM 672 N N . ASP A 1 84 ? 3.347 -36.577 23.912 1.00 84.56 84 ASP A N 1
ATOM 673 C CA . ASP A 1 84 ? 2.729 -36.576 22.593 1.00 84.56 84 ASP A CA 1
ATOM 674 C C . ASP A 1 84 ? 1.319 -37.154 22.708 1.00 84.56 84 ASP A C 1
ATOM 676 O O . ASP A 1 84 ? 1.109 -38.270 23.197 1.00 84.56 84 ASP A O 1
ATOM 680 N N . VAL A 1 85 ? 0.330 -36.383 22.261 1.00 83.69 85 VAL A N 1
ATOM 681 C CA . VAL A 1 85 ? -1.052 -36.853 22.218 1.00 83.69 85 VAL A CA 1
ATOM 682 C C . VAL A 1 85 ? -1.128 -37.949 21.163 1.00 83.69 85 VAL A C 1
ATOM 684 O O . VAL A 1 85 ? -0.910 -37.695 19.979 1.00 83.69 85 VAL A O 1
ATOM 687 N N . GLN A 1 86 ? -1.446 -39.174 21.586 1.00 83.50 86 GLN A N 1
ATOM 688 C CA . GLN A 1 86 ? -1.679 -40.281 20.662 1.00 83.50 86 GLN A CA 1
ATOM 689 C C . GLN A 1 86 ? -3.011 -40.069 19.943 1.00 83.50 86 GLN A C 1
ATOM 691 O O . GLN A 1 86 ? -4.065 -40.528 20.384 1.00 83.50 86 GLN A O 1
ATOM 696 N N . LEU A 1 87 ? -2.961 -39.308 18.854 1.00 81.81 87 LEU A N 1
ATOM 697 C CA . LEU A 1 87 ? -4.090 -39.107 17.962 1.00 81.81 87 LEU A CA 1
ATOM 698 C C . LEU A 1 87 ? -4.168 -40.284 16.980 1.00 81.81 87 LEU A C 1
ATOM 700 O O . LEU A 1 87 ? -3.129 -40.764 16.516 1.00 81.81 87 LEU A O 1
ATOM 704 N N . PRO A 1 88 ? -5.378 -40.764 16.641 1.00 86.69 88 PRO A N 1
ATOM 705 C CA . PRO A 1 88 ? -5.527 -41.681 15.521 1.00 86.69 88 PRO A CA 1
ATOM 706 C C . PRO A 1 88 ? -4.961 -41.035 14.244 1.00 86.69 88 PRO A C 1
ATOM 708 O O . PRO A 1 88 ? -4.942 -39.802 14.148 1.00 86.69 88 PRO A O 1
ATOM 711 N N . PRO A 1 89 ? -4.527 -41.836 13.252 1.00 83.25 89 PRO A N 1
ATOM 712 C CA . PRO A 1 89 ? -4.134 -41.305 11.956 1.00 83.25 89 PRO A CA 1
ATOM 713 C C . PRO A 1 89 ? -5.257 -40.417 11.431 1.00 83.25 89 PRO A C 1
ATOM 715 O O . PRO A 1 89 ? -6.415 -40.844 11.390 1.00 83.25 89 PRO A O 1
ATOM 718 N N . LEU A 1 90 ? -4.923 -39.175 11.078 1.00 84.44 90 LEU A N 1
ATOM 719 C CA . LEU A 1 90 ? -5.896 -38.290 10.458 1.00 84.44 90 LEU A CA 1
ATOM 720 C C . LEU A 1 90 ? -6.433 -38.983 9.199 1.00 84.44 90 LEU A C 1
ATOM 722 O O . LEU A 1 90 ? -5.646 -39.598 8.469 1.00 84.44 90 LEU A O 1
ATOM 726 N N . PRO A 1 91 ? -7.751 -38.923 8.944 1.00 86.06 91 PRO A N 1
ATOM 727 C CA . PRO A 1 91 ? -8.279 -39.393 7.676 1.00 86.06 91 PRO A CA 1
ATOM 728 C C . PRO A 1 91 ? -7.556 -38.668 6.541 1.00 86.06 91 PRO A C 1
ATOM 730 O O . PRO A 1 91 ? -7.187 -37.499 6.679 1.00 86.06 91 PRO A O 1
ATOM 733 N N . GLU A 1 92 ? -7.348 -39.370 5.428 1.00 85.06 92 GLU A N 1
ATOM 734 C CA . GLU A 1 92 ? -6.759 -38.773 4.236 1.00 85.06 92 GLU A CA 1
ATOM 735 C C . GLU A 1 92 ? -7.609 -37.569 3.820 1.00 85.06 92 GLU A C 1
ATOM 737 O O . GLU A 1 92 ? -8.796 -37.697 3.505 1.00 85.06 92 GLU A O 1
ATOM 742 N N . TYR A 1 93 ? -7.025 -36.376 3.923 1.00 82.94 93 TYR A N 1
ATOM 743 C CA . TYR A 1 93 ? -7.745 -35.146 3.652 1.00 82.94 93 TYR A CA 1
ATOM 744 C C . TYR A 1 93 ? -7.877 -34.977 2.142 1.00 82.94 93 TYR A C 1
ATOM 746 O O . TYR A 1 93 ? -6.914 -34.672 1.439 1.00 82.94 93 TYR A O 1
ATOM 754 N N . VAL A 1 94 ? -9.088 -35.188 1.640 1.00 85.00 94 VAL A N 1
ATOM 755 C CA . VAL A 1 94 ? -9.431 -34.890 0.253 1.00 85.00 94 VAL A CA 1
ATOM 756 C C . VAL A 1 94 ? -9.797 -33.413 0.192 1.00 85.00 94 VAL A C 1
ATOM 758 O O . VAL A 1 94 ? -10.671 -32.977 0.935 1.00 85.00 94 VAL A O 1
ATOM 761 N N . HIS A 1 95 ? -9.140 -32.644 -0.675 1.00 81.62 95 HIS A N 1
ATOM 762 C CA . HIS A 1 95 ? -9.524 -31.264 -0.979 1.00 81.62 95 HIS A CA 1
ATOM 763 C C . HIS A 1 95 ? -10.632 -31.288 -2.050 1.00 81.62 95 HIS A C 1
ATOM 765 O O . HIS A 1 95 ? -10.297 -31.380 -3.236 1.00 81.62 95 HIS A O 1
ATOM 771 N N . PRO A 1 96 ? -11.938 -31.254 -1.703 1.00 84.69 96 PRO A N 1
ATOM 772 C CA . PRO A 1 96 ? -12.972 -31.126 -2.720 1.00 84.69 96 PRO A CA 1
ATOM 773 C C . PRO A 1 96 ? -12.794 -29.788 -3.439 1.00 84.69 96 PRO A C 1
ATOM 775 O O . PRO A 1 96 ? -12.568 -28.752 -2.808 1.00 84.69 96 PRO A O 1
ATOM 778 N N . MET A 1 97 ? -12.876 -29.814 -4.767 1.00 83.19 97 MET A N 1
ATOM 779 C CA . MET A 1 97 ? -12.875 -28.583 -5.548 1.00 83.19 97 MET A CA 1
ATOM 780 C C . MET A 1 97 ? -14.129 -27.774 -5.179 1.00 83.19 97 MET A C 1
ATOM 782 O O . MET A 1 97 ? -15.208 -28.365 -5.114 1.00 83.19 97 MET A O 1
ATOM 786 N N . PRO A 1 98 ? -14.018 -26.461 -4.915 1.00 84.62 98 PRO A N 1
ATOM 787 C CA . PRO A 1 98 ? -15.187 -25.634 -4.650 1.00 84.62 98 PRO A CA 1
ATOM 788 C C . PRO A 1 98 ? -16.143 -25.655 -5.844 1.00 84.62 98 PRO A C 1
ATOM 790 O O . PRO A 1 98 ? -15.699 -25.531 -6.985 1.00 84.62 98 PRO A O 1
ATOM 793 N N . ASP A 1 99 ? -17.448 -25.726 -5.578 1.00 83.69 99 ASP A N 1
ATOM 794 C CA . ASP A 1 99 ? -18.480 -25.666 -6.625 1.00 83.69 99 ASP A CA 1
ATOM 795 C C . ASP A 1 99 ? -18.457 -24.332 -7.394 1.00 83.69 99 ASP A C 1
ATOM 797 O O . ASP A 1 99 ? -18.868 -24.259 -8.552 1.00 83.69 99 ASP A O 1
ATOM 801 N N . LEU A 1 100 ? -17.960 -23.269 -6.750 1.00 86.38 100 LEU A N 1
ATOM 802 C CA . LEU A 1 100 ? -17.783 -21.943 -7.330 1.00 86.38 100 LEU A CA 1
ATOM 803 C C . LEU A 1 100 ? -16.448 -21.347 -6.877 1.00 86.38 100 LEU A C 1
ATOM 805 O O . LEU A 1 100 ? -16.222 -21.127 -5.685 1.00 86.38 100 LEU A O 1
ATOM 809 N N . VAL A 1 101 ? -15.589 -21.041 -7.844 1.00 89.69 101 VAL A N 1
ATOM 810 C CA . VAL A 1 101 ? -14.356 -20.274 -7.640 1.00 89.69 101 VAL A CA 1
ATOM 811 C C . VAL A 1 101 ? -14.640 -18.832 -8.043 1.00 89.69 101 VAL A C 1
ATOM 813 O O . VAL A 1 101 ? -15.104 -18.587 -9.155 1.00 89.69 101 VAL A O 1
ATOM 816 N N . ARG A 1 102 ? -14.414 -17.894 -7.120 1.00 91.62 102 ARG A N 1
ATOM 817 C CA . ARG A 1 102 ? -14.582 -16.455 -7.366 1.00 91.62 102 ARG A CA 1
ATOM 818 C C . ARG A 1 102 ? -13.343 -15.873 -8.040 1.00 91.62 102 ARG A C 1
ATOM 820 O O . ARG A 1 102 ? -12.266 -16.472 -7.996 1.00 91.62 102 ARG A O 1
ATOM 827 N N . GLU A 1 103 ? -13.475 -14.691 -8.621 1.00 94.69 103 GLU A N 1
ATOM 828 C CA . GLU A 1 103 ? -12.324 -13.946 -9.120 1.00 94.69 103 GLU A CA 1
ATOM 829 C C . GLU A 1 103 ? -11.409 -13.530 -7.951 1.00 94.69 103 GLU A C 1
ATOM 831 O O . GLU A 1 103 ? -11.902 -13.205 -6.864 1.00 94.69 103 GLU A O 1
ATOM 836 N N . PRO A 1 104 ? -10.075 -13.480 -8.133 1.00 93.75 104 PRO A N 1
ATOM 837 C CA . PRO A 1 104 ? -9.137 -13.118 -7.065 1.00 93.75 104 PRO A CA 1
ATOM 838 C C . PRO A 1 104 ? -9.478 -11.801 -6.351 1.00 93.75 104 PRO A C 1
ATOM 840 O O . PRO A 1 104 ? -9.331 -11.690 -5.134 1.00 93.75 104 PRO A O 1
ATOM 843 N N . PHE A 1 105 ? -9.979 -10.817 -7.102 1.00 94.25 105 PHE A N 1
ATOM 844 C CA . PHE A 1 105 ? -10.410 -9.533 -6.556 1.00 94.25 105 PHE A CA 1
ATOM 845 C C . PHE A 1 105 ? -11.588 -9.671 -5.583 1.00 94.25 105 PHE A C 1
ATOM 847 O O . PHE A 1 105 ? -11.601 -9.017 -4.546 1.00 94.25 105 PHE A O 1
ATOM 854 N N . GLU A 1 106 ? -12.541 -10.565 -5.855 1.00 95.06 106 GLU A N 1
ATOM 855 C CA . GLU A 1 106 ? -13.700 -10.768 -4.981 1.00 95.06 106 GLU A CA 1
ATOM 856 C C . GLU A 1 106 ? -13.290 -11.326 -3.618 1.00 95.06 106 GLU A C 1
ATOM 858 O O . GLU A 1 106 ? -13.899 -10.983 -2.609 1.00 95.06 106 GLU A O 1
ATOM 863 N N . TYR A 1 107 ? -12.246 -12.158 -3.562 1.00 94.50 107 TYR A N 1
ATOM 864 C CA . TYR A 1 107 ? -11.689 -12.613 -2.288 1.00 94.50 107 TYR A CA 1
ATOM 865 C C . TYR A 1 107 ? -11.005 -11.476 -1.527 1.00 94.50 107 TYR A C 1
ATOM 867 O O . TYR A 1 107 ? -11.174 -11.368 -0.315 1.00 94.50 107 TYR A O 1
ATOM 875 N N . PHE A 1 108 ? -10.265 -10.612 -2.227 1.00 95.00 108 PHE A N 1
ATOM 876 C CA . PHE A 1 108 ? -9.630 -9.440 -1.623 1.00 95.00 108 PHE A CA 1
ATOM 877 C C . PHE A 1 108 ? -10.668 -8.485 -1.010 1.00 95.00 108 PHE A C 1
ATOM 879 O O . PHE A 1 108 ? -10.523 -8.073 0.144 1.00 95.00 108 PHE A O 1
ATOM 886 N N . SER A 1 109 ? -11.752 -8.201 -1.735 1.00 95.44 109 SER A N 1
ATOM 887 C CA . SER A 1 109 ? -12.813 -7.280 -1.305 1.00 95.44 109 SER A CA 1
ATOM 888 C C . SER A 1 109 ? -13.605 -7.746 -0.078 1.00 95.44 109 SER A C 1
ATOM 890 O O . SER A 1 109 ? -14.297 -6.937 0.532 1.00 95.44 109 SER A O 1
ATOM 892 N N . ILE A 1 110 ? -13.500 -9.020 0.322 1.00 95.44 110 ILE A N 1
ATOM 893 C CA . ILE A 1 110 ? -14.082 -9.505 1.586 1.00 95.44 110 ILE A CA 1
ATOM 894 C C . ILE A 1 110 ? -13.357 -8.892 2.792 1.00 95.44 110 ILE A C 1
ATOM 896 O O . ILE A 1 110 ? -13.985 -8.625 3.813 1.00 95.44 110 ILE A O 1
ATOM 900 N N . PHE A 1 111 ? -12.045 -8.669 2.681 1.00 94.25 111 PHE A N 1
ATOM 901 C CA . PHE A 1 111 ? -11.218 -8.136 3.767 1.00 94.25 111 PHE A CA 1
ATOM 902 C C . PHE A 1 111 ? -11.015 -6.625 3.653 1.00 94.25 111 PHE A C 1
ATOM 904 O O . PHE A 1 111 ? -11.031 -5.921 4.658 1.00 94.25 111 PHE A O 1
ATOM 911 N N . PHE A 1 112 ? -10.851 -6.126 2.429 1.00 95.00 112 PHE A N 1
ATOM 912 C CA . PHE A 1 112 ? -10.726 -4.703 2.130 1.00 95.00 112 PHE A CA 1
ATOM 913 C C . PHE A 1 112 ? -12.014 -4.208 1.483 1.00 95.00 112 PHE A C 1
ATOM 915 O O . PHE A 1 112 ? -12.119 -4.091 0.261 1.00 95.00 112 PHE A O 1
ATOM 922 N N . THR A 1 113 ? -13.011 -3.957 2.329 1.00 97.25 113 THR A N 1
ATOM 923 C CA . THR A 1 113 ? -14.288 -3.380 1.894 1.00 97.25 113 THR A CA 1
ATOM 924 C C . THR A 1 113 ? -14.118 -1.915 1.486 1.00 97.25 113 THR A C 1
ATOM 926 O O . THR A 1 113 ? -13.150 -1.267 1.894 1.00 97.25 113 THR A O 1
ATOM 929 N N . GLU A 1 114 ? -15.069 -1.377 0.717 1.00 96.81 114 GLU A N 1
ATOM 930 C CA . GLU A 1 114 ? -15.086 0.047 0.344 1.00 96.81 114 GLU A CA 1
ATOM 931 C C . GLU A 1 114 ? -15.023 0.952 1.583 1.00 96.81 114 GLU A C 1
ATOM 933 O O . GLU A 1 114 ? -14.174 1.834 1.646 1.00 96.81 114 GLU A O 1
ATOM 938 N N . ASP A 1 115 ? -15.812 0.654 2.620 1.00 97.56 115 ASP A N 1
ATOM 939 C CA . ASP A 1 115 ? -15.804 1.411 3.878 1.00 97.56 115 ASP A CA 1
ATOM 940 C C . ASP A 1 115 ? -14.431 1.379 4.566 1.00 97.56 115 ASP A C 1
ATOM 942 O O . ASP A 1 115 ? -13.947 2.396 5.068 1.00 97.56 115 ASP A O 1
ATOM 946 N N . THR A 1 116 ? -13.771 0.216 4.574 1.00 97.44 116 THR A N 1
ATOM 947 C CA . THR A 1 116 ? -12.423 0.070 5.143 1.00 97.44 116 THR A CA 1
ATOM 948 C C . THR A 1 116 ? -11.405 0.898 4.364 1.00 97.44 116 THR A C 1
ATOM 950 O O . THR A 1 116 ? -10.586 1.590 4.966 1.00 97.44 116 THR A O 1
ATOM 953 N N . ILE A 1 117 ? -11.464 0.854 3.033 1.00 98.06 117 ILE A N 1
ATOM 954 C CA . ILE A 1 117 ? -10.597 1.626 2.136 1.00 98.06 117 ILE A CA 1
ATOM 955 C C . ILE A 1 117 ? -10.792 3.123 2.384 1.00 98.06 117 ILE A C 1
ATOM 957 O O . ILE A 1 117 ? -9.821 3.817 2.691 1.00 98.06 117 ILE A O 1
ATOM 961 N N . SER A 1 118 ? -12.032 3.610 2.324 1.00 98.19 118 SER A N 1
ATOM 962 C CA . SER A 1 118 ? -12.339 5.028 2.511 1.00 98.19 118 SER A CA 1
ATOM 963 C C . SER A 1 118 ? -11.954 5.515 3.911 1.00 98.19 118 SER A C 1
ATOM 965 O O . SER A 1 118 ? -11.451 6.630 4.057 1.00 98.19 118 SER A O 1
ATOM 967 N N . HIS A 1 119 ? -12.110 4.681 4.947 1.00 97.88 119 HIS A N 1
ATOM 968 C CA . HIS A 1 119 ? -11.641 5.006 6.298 1.00 97.88 119 HIS A CA 1
ATOM 969 C C . HIS A 1 119 ? -10.120 5.173 6.348 1.00 97.88 119 HIS A C 1
ATOM 971 O O . HIS A 1 119 ? -9.637 6.192 6.840 1.00 97.88 119 HIS A O 1
ATOM 977 N N . ILE A 1 120 ? -9.352 4.226 5.802 1.00 98.19 120 ILE A N 1
ATOM 978 C CA . ILE A 1 120 ? -7.881 4.311 5.785 1.00 98.19 120 ILE A CA 1
ATOM 979 C C . ILE A 1 120 ? -7.421 5.557 5.026 1.00 98.19 120 ILE A C 1
ATOM 981 O O . ILE A 1 120 ? -6.545 6.286 5.496 1.00 98.19 120 ILE A O 1
ATOM 985 N N . VAL A 1 121 ? -8.027 5.838 3.872 1.00 98.31 121 VAL A N 1
ATOM 986 C CA . VAL A 1 121 ? -7.709 7.021 3.063 1.00 98.31 121 VAL A CA 1
ATOM 987 C C . VAL A 1 121 ? -8.008 8.306 3.826 1.00 98.31 121 VAL A C 1
ATOM 989 O O . VAL A 1 121 ? -7.172 9.215 3.860 1.00 98.31 121 VAL A O 1
ATOM 992 N N . TYR A 1 122 ? -9.163 8.382 4.486 1.00 97.88 122 TYR A N 1
ATOM 993 C CA . TYR A 1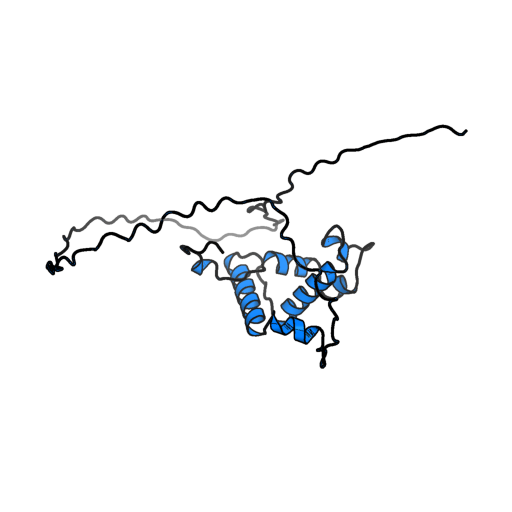 122 ? -9.527 9.523 5.318 1.00 97.88 122 TYR A CA 1
ATOM 994 C C . TYR A 1 122 ? -8.506 9.753 6.441 1.00 97.88 122 TYR A C 1
ATOM 996 O O . TYR A 1 122 ? -7.988 10.865 6.576 1.00 97.88 122 TYR A O 1
ATOM 1004 N N . GLN A 1 123 ? -8.159 8.710 7.200 1.00 97.38 123 GLN A N 1
ATOM 1005 C CA . GLN A 1 123 ? -7.215 8.815 8.319 1.00 97.38 123 GLN A CA 1
ATOM 1006 C C . GLN A 1 123 ? -5.793 9.144 7.852 1.00 97.38 123 GLN A C 1
ATOM 1008 O O . GLN A 1 123 ? -5.117 9.975 8.453 1.00 97.38 123 GLN A O 1
ATOM 1013 N N . THR A 1 124 ? -5.356 8.576 6.729 1.00 97.56 124 THR A N 1
ATOM 1014 C CA . THR A 1 124 ? -4.054 8.865 6.106 1.00 97.56 124 THR A CA 1
ATOM 1015 C C . THR A 1 124 ? -3.946 10.332 5.673 1.00 97.56 124 THR A C 1
ATOM 1017 O O . THR A 1 124 ? -2.950 11.004 5.948 1.00 97.56 124 THR A O 1
ATOM 1020 N N . ASN A 1 125 ? -4.992 10.881 5.047 1.00 96.88 125 ASN A N 1
ATOM 1021 C CA . ASN A 1 125 ? -5.041 12.300 4.685 1.00 96.88 125 ASN A CA 1
ATOM 1022 C C . ASN A 1 125 ? -5.089 13.217 5.913 1.00 96.88 125 ASN A C 1
ATOM 1024 O O . ASN A 1 125 ? -4.435 14.264 5.937 1.00 96.88 125 ASN A O 1
ATOM 1028 N N . LEU A 1 126 ? -5.857 12.840 6.938 1.00 95.50 126 LEU A N 1
ATOM 1029 C CA . LEU A 1 126 ? -5.922 13.574 8.199 1.00 95.50 126 LEU A CA 1
ATOM 1030 C C . LEU A 1 126 ? -4.546 13.623 8.873 1.00 95.50 126 LEU A C 1
ATOM 1032 O O . LEU A 1 126 ? -4.087 14.705 9.240 1.00 95.50 126 LEU A O 1
ATOM 1036 N N . TYR A 1 127 ? -3.857 12.485 8.951 1.00 95.50 127 TYR A N 1
ATOM 1037 C CA . TYR A 1 127 ? -2.508 12.373 9.495 1.00 95.50 127 TYR A CA 1
ATOM 1038 C C . TYR A 1 127 ? -1.509 13.274 8.761 1.00 95.50 127 TYR A C 1
ATOM 1040 O O . TYR A 1 127 ? -0.789 14.053 9.392 1.00 95.50 127 TYR A O 1
ATOM 1048 N N . ALA A 1 128 ? -1.508 13.232 7.423 1.00 94.56 128 ALA A N 1
ATOM 1049 C CA . ALA A 1 128 ? -0.624 14.057 6.602 1.00 94.56 128 ALA A CA 1
ATOM 1050 C C . ALA A 1 128 ? -0.792 15.559 6.895 1.00 94.56 128 ALA A C 1
ATOM 1052 O O . ALA A 1 128 ? 0.200 16.289 6.969 1.00 94.56 128 ALA A O 1
ATOM 1053 N N . ARG A 1 129 ? -2.037 16.005 7.126 1.00 93.06 129 ARG A N 1
ATOM 1054 C CA . ARG A 1 129 ? -2.362 17.385 7.519 1.00 93.06 129 ARG A CA 1
ATOM 1055 C C . ARG A 1 129 ? -1.938 17.704 8.950 1.00 93.06 129 ARG A C 1
ATOM 1057 O O . ARG A 1 129 ? -1.375 18.765 9.182 1.00 93.06 129 ARG A O 1
ATOM 1064 N N . GLN A 1 130 ? -2.191 16.809 9.904 1.00 92.19 130 GLN A N 1
ATOM 1065 C CA . GLN A 1 130 ? -1.841 17.011 11.317 1.00 92.19 130 GLN A CA 1
ATOM 1066 C C . GLN A 1 130 ? -0.331 17.166 11.523 1.00 92.19 130 GLN A C 1
ATOM 1068 O O . GLN A 1 130 ? 0.111 17.955 12.354 1.00 92.19 130 GLN A O 1
ATOM 1073 N N . LYS A 1 131 ? 0.464 16.406 10.769 1.00 89.81 131 LYS A N 1
ATOM 1074 C CA . LYS A 1 131 ? 1.924 16.365 10.896 1.00 89.81 131 LYS A CA 1
ATOM 1075 C C . LYS A 1 131 ? 2.661 17.260 9.898 1.00 89.81 131 LYS A C 1
ATOM 1077 O O . LYS A 1 131 ? 3.883 17.303 9.942 1.00 89.81 131 LYS A O 1
ATOM 1082 N N . ASN A 1 132 ? 1.948 17.962 9.012 1.00 86.56 132 ASN A N 1
ATOM 1083 C CA . ASN A 1 132 ? 2.523 18.811 7.960 1.00 86.56 132 ASN A CA 1
ATOM 1084 C C . ASN A 1 132 ? 3.622 18.116 7.121 1.00 86.56 132 ASN A C 1
ATOM 1086 O O . ASN A 1 132 ? 4.535 18.775 6.633 1.00 86.56 132 ASN A O 1
ATOM 1090 N N . LEU A 1 133 ? 3.537 16.790 6.925 1.00 77.44 133 LEU A N 1
ATOM 1091 C CA . LEU A 1 133 ? 4.588 16.011 6.244 1.00 77.44 133 LEU A CA 1
ATOM 1092 C C . LEU A 1 133 ? 4.743 16.384 4.763 1.00 77.44 133 LEU A C 1
ATOM 1094 O O . LEU A 1 133 ? 5.817 16.234 4.188 1.00 77.44 133 LEU A O 1
ATOM 1098 N N . CYS A 1 134 ? 3.653 16.808 4.121 1.00 77.06 134 CYS A N 1
ATOM 1099 C CA . CYS A 1 134 ? 3.608 17.155 2.705 1.00 77.06 134 CYS A CA 1
ATOM 1100 C C . CYS A 1 134 ? 2.511 18.197 2.479 1.00 77.06 134 CYS A C 1
ATOM 1102 O O . CYS A 1 134 ? 1.327 17.891 2.615 1.00 77.06 134 CYS A O 1
ATOM 1104 N N . SER A 1 135 ? 2.900 19.409 2.080 1.00 75.62 135 SER A N 1
ATOM 1105 C CA . SER A 1 135 ? 1.998 20.562 1.926 1.00 75.62 135 SER A CA 1
ATOM 1106 C C . SER A 1 135 ? 0.801 20.317 0.999 1.00 75.62 135 SER A C 1
ATOM 1108 O O . SER A 1 135 ? -0.251 20.913 1.197 1.00 75.62 135 SER A O 1
ATOM 1110 N N . ASN A 1 136 ? 0.940 19.410 0.026 1.00 85.31 136 ASN A N 1
ATOM 1111 C CA . ASN A 1 136 ? -0.085 19.100 -0.974 1.00 85.31 136 ASN A CA 1
ATOM 1112 C C . ASN A 1 136 ? -0.457 17.606 -1.016 1.00 85.31 136 ASN A C 1
ATOM 1114 O O . ASN A 1 136 ? -0.832 17.091 -2.069 1.00 85.31 136 ASN A O 1
ATOM 1118 N N . PHE A 1 137 ? -0.302 16.871 0.091 1.00 93.88 137 PHE A N 1
ATOM 1119 C CA . PHE A 1 137 ? -0.683 15.459 0.114 1.00 93.88 137 PHE A CA 1
ATOM 1120 C C . PHE A 1 137 ? -2.204 15.302 0.135 1.00 93.88 137 PHE A C 1
ATOM 1122 O O . PHE A 1 137 ? -2.870 15.699 1.088 1.00 93.88 137 PHE A O 1
ATOM 1129 N N . VAL A 1 138 ? -2.727 14.675 -0.914 1.00 96.06 138 VAL A N 1
ATOM 1130 C CA . VAL A 1 138 ? -4.102 14.183 -0.997 1.00 96.06 138 VAL A CA 1
ATOM 1131 C C . VAL A 1 138 ? -4.038 12.792 -1.598 1.00 96.06 138 VAL A C 1
ATOM 1133 O O . VAL A 1 138 ? -3.410 12.620 -2.638 1.00 96.06 138 VAL A O 1
ATOM 1136 N N . LEU A 1 139 ? -4.633 11.816 -0.930 1.00 97.81 139 LEU A N 1
ATOM 1137 C CA . LEU A 1 139 ? -4.779 10.433 -1.370 1.00 97.81 139 LEU A CA 1
ATOM 1138 C C . LEU A 1 139 ? -6.254 10.165 -1.667 1.00 97.81 139 LEU A C 1
ATOM 1140 O O . LEU A 1 139 ? -7.114 10.590 -0.895 1.00 97.81 139 LEU A O 1
ATOM 1144 N N . ASP A 1 140 ? -6.538 9.459 -2.755 1.00 97.75 140 ASP A N 1
ATOM 1145 C CA . ASP A 1 140 ? -7.882 8.975 -3.073 1.00 97.75 140 ASP A CA 1
ATOM 1146 C C . ASP A 1 140 ? -7.973 7.442 -2.984 1.00 97.75 140 ASP A C 1
ATOM 1148 O O . ASP A 1 140 ? -6.959 6.740 -2.977 1.00 97.75 140 ASP A O 1
ATOM 1152 N N . ASP A 1 141 ? -9.198 6.921 -2.921 1.00 98.19 141 ASP A N 1
ATOM 1153 C CA . ASP A 1 141 ? -9.481 5.490 -2.762 1.00 98.19 141 ASP A CA 1
ATOM 1154 C C . ASP A 1 141 ? -8.910 4.634 -3.901 1.00 98.19 141 ASP A C 1
ATOM 1156 O O . ASP A 1 141 ? -8.424 3.525 -3.669 1.00 98.19 141 ASP A O 1
ATOM 1160 N N . LYS A 1 142 ? -8.902 5.147 -5.138 1.00 97.94 142 LYS A N 1
ATOM 1161 C CA . LYS A 1 142 ? -8.357 4.424 -6.296 1.00 97.94 142 LYS A CA 1
ATOM 1162 C C . LYS A 1 142 ? -6.838 4.391 -6.240 1.00 97.94 142 LYS A C 1
ATOM 1164 O O . LYS A 1 142 ? -6.243 3.346 -6.489 1.00 97.94 142 LYS A O 1
ATOM 1169 N N . GLU A 1 143 ? -6.209 5.511 -5.912 1.00 98.31 143 GLU A N 1
ATOM 1170 C CA . GLU A 1 143 ? -4.764 5.606 -5.752 1.00 98.31 143 GLU A CA 1
ATOM 1171 C C . GLU A 1 143 ? -4.278 4.727 -4.594 1.00 98.31 143 GLU A C 1
ATOM 1173 O O . GLU A 1 143 ? -3.272 4.030 -4.737 1.00 98.31 143 GLU A O 1
ATOM 1178 N N . PHE A 1 144 ? -5.014 4.680 -3.481 1.00 98.31 144 PHE A N 1
ATOM 1179 C CA . PHE A 1 144 ? -4.719 3.764 -2.383 1.00 98.31 144 PHE A CA 1
ATOM 1180 C C . PHE A 1 144 ? -4.843 2.298 -2.812 1.00 98.31 144 PHE A C 1
ATOM 1182 O O . PHE A 1 144 ? -3.956 1.497 -2.524 1.00 98.31 144 PHE A O 1
ATOM 1189 N N . MET A 1 145 ? -5.878 1.942 -3.575 1.00 98.06 145 MET A N 1
ATOM 1190 C CA . MET A 1 145 ? -6.019 0.595 -4.138 1.00 98.06 145 MET A CA 1
ATOM 1191 C C . MET A 1 145 ? -4.871 0.225 -5.084 1.00 98.06 145 MET A C 1
ATOM 1193 O O . MET A 1 145 ? -4.373 -0.901 -5.038 1.00 98.06 145 MET A O 1
ATOM 1197 N N . VAL A 1 146 ? -4.392 1.171 -5.898 1.00 98.19 146 VAL A N 1
ATOM 1198 C CA . VAL A 1 146 ? -3.185 0.984 -6.716 1.00 98.19 146 VAL A CA 1
ATOM 1199 C C . VAL A 1 146 ? -1.965 0.752 -5.825 1.00 98.19 146 VAL A C 1
ATOM 1201 O O . VAL A 1 146 ? -1.208 -0.186 -6.067 1.00 98.19 146 VAL A O 1
ATOM 1204 N N . PHE A 1 147 ? -1.783 1.556 -4.776 1.00 98.31 147 PHE A N 1
ATOM 1205 C CA . PHE A 1 147 ? -0.694 1.384 -3.816 1.00 98.31 147 PHE A CA 1
ATOM 1206 C C . PHE A 1 147 ? -0.719 -0.007 -3.163 1.00 98.31 147 PHE A C 1
ATOM 1208 O O . PHE A 1 147 ? 0.306 -0.687 -3.155 1.00 98.31 147 PHE A O 1
ATOM 1215 N N . ILE A 1 148 ? -1.876 -0.477 -2.689 1.00 97.75 148 ILE A N 1
ATOM 1216 C CA . ILE A 1 148 ? -2.023 -1.818 -2.103 1.00 97.75 148 ILE A CA 1
ATOM 1217 C C . ILE A 1 148 ? -1.743 -2.915 -3.134 1.00 97.75 148 ILE A C 1
ATOM 1219 O O . ILE A 1 148 ? -1.023 -3.868 -2.833 1.00 97.75 148 ILE A O 1
ATOM 1223 N N . GLY A 1 149 ? -2.228 -2.761 -4.369 1.00 97.44 149 GLY A N 1
ATOM 1224 C CA . GLY A 1 149 ? -1.908 -3.676 -5.465 1.00 97.44 149 GLY A CA 1
ATOM 1225 C C . GLY A 1 149 ? -0.401 -3.782 -5.715 1.00 97.44 149 GLY A C 1
ATOM 1226 O O . GLY A 1 149 ? 0.123 -4.886 -5.872 1.00 97.44 149 GLY A O 1
ATOM 1227 N N . LEU A 1 150 ? 0.318 -2.655 -5.668 1.00 98.06 150 LEU A N 1
ATOM 1228 C CA . LEU A 1 150 ? 1.778 -2.637 -5.761 1.00 98.06 150 LEU A CA 1
ATOM 1229 C C . LEU A 1 150 ? 2.441 -3.324 -4.562 1.00 98.06 150 LEU A C 1
ATOM 1231 O O . LEU A 1 150 ? 3.375 -4.090 -4.770 1.00 98.06 150 LEU A O 1
ATOM 1235 N N . VAL A 1 151 ? 1.963 -3.108 -3.332 1.00 97.31 151 VAL A N 1
ATOM 1236 C CA . VAL A 1 151 ? 2.497 -3.775 -2.128 1.00 97.31 151 VAL A CA 1
ATOM 1237 C C . VAL A 1 151 ? 2.352 -5.296 -2.228 1.00 97.31 151 VAL A C 1
ATOM 1239 O O . VAL A 1 151 ? 3.316 -6.018 -1.975 1.00 97.31 151 VAL A O 1
ATOM 1242 N N . ILE A 1 152 ? 1.188 -5.791 -2.657 1.00 96.75 152 ILE A N 1
ATOM 1243 C CA . ILE A 1 152 ? 0.949 -7.229 -2.861 1.00 96.75 152 ILE A CA 1
ATOM 1244 C C . ILE A 1 152 ? 1.879 -7.774 -3.950 1.00 96.75 152 ILE A C 1
ATOM 1246 O O . ILE A 1 152 ? 2.533 -8.797 -3.752 1.00 96.75 152 ILE A O 1
ATOM 1250 N N . PHE A 1 153 ? 1.985 -7.074 -5.082 1.00 97.06 153 PHE A N 1
ATOM 1251 C CA . PHE A 1 153 ? 2.857 -7.474 -6.185 1.00 97.06 153 PHE A CA 1
ATOM 1252 C C . PHE A 1 153 ? 4.333 -7.532 -5.762 1.00 97.06 153 PHE A C 1
ATOM 1254 O O . PHE A 1 153 ? 5.014 -8.521 -6.027 1.00 97.06 153 PHE A O 1
ATOM 1261 N N . MET A 1 154 ? 4.814 -6.519 -5.036 1.00 97.00 154 MET A N 1
ATOM 1262 C CA . MET A 1 154 ? 6.167 -6.480 -4.472 1.00 97.00 154 MET A CA 1
ATOM 1263 C C . MET A 1 154 ? 6.425 -7.612 -3.471 1.00 97.00 154 MET A C 1
ATOM 1265 O O . MET A 1 154 ? 7.556 -8.077 -3.367 1.00 97.00 154 MET A O 1
ATOM 1269 N N . GLY A 1 155 ? 5.398 -8.081 -2.757 1.00 96.50 155 GLY A N 1
ATOM 1270 C CA . GLY A 1 155 ? 5.502 -9.264 -1.899 1.00 96.50 155 GLY A CA 1
ATOM 1271 C C . GLY A 1 155 ? 5.829 -10.538 -2.684 1.00 96.50 155 GLY A C 1
ATOM 1272 O O . GLY A 1 155 ? 6.554 -11.397 -2.188 1.00 96.50 155 GLY A O 1
ATOM 1273 N N . VAL A 1 156 ? 5.357 -10.638 -3.931 1.00 95.50 156 VAL A N 1
ATOM 1274 C CA . VAL A 1 156 ? 5.658 -11.756 -4.840 1.00 95.50 156 VAL A CA 1
ATOM 1275 C C . VAL A 1 156 ? 7.004 -11.559 -5.546 1.00 95.50 156 VAL A C 1
ATOM 1277 O O . VAL A 1 156 ? 7.758 -12.514 -5.714 1.00 95.50 156 VAL A O 1
ATOM 1280 N N . THR A 1 157 ? 7.328 -10.329 -5.953 1.00 94.19 157 THR A N 1
ATOM 1281 C CA . THR A 1 157 ? 8.542 -9.998 -6.721 1.00 94.19 157 THR A CA 1
ATOM 1282 C C . THR A 1 157 ? 9.587 -9.257 -5.886 1.00 94.19 157 THR A C 1
ATOM 1284 O O . THR A 1 157 ? 10.133 -8.251 -6.340 1.00 94.19 157 THR A O 1
ATOM 1287 N N . SER A 1 158 ? 9.833 -9.715 -4.659 1.00 93.88 158 SER A N 1
ATOM 1288 C CA . SER A 1 158 ? 10.652 -8.983 -3.688 1.00 93.88 158 SER A CA 1
ATOM 1289 C C . SER A 1 158 ? 12.074 -8.694 -4.195 1.00 93.88 158 SER A C 1
ATOM 1291 O O . SER A 1 158 ? 12.762 -9.580 -4.705 1.00 93.88 158 SER A O 1
ATOM 1293 N N . LEU A 1 159 ? 12.520 -7.444 -4.032 1.00 95.81 159 LEU A N 1
ATOM 1294 C CA . LEU A 1 159 ? 13.893 -6.993 -4.275 1.00 95.81 159 LEU A CA 1
ATOM 1295 C C . LEU A 1 159 ? 14.551 -6.597 -2.942 1.00 95.81 159 LEU A C 1
ATOM 1297 O O . LEU A 1 159 ? 13.833 -6.188 -2.028 1.00 95.81 159 LEU A O 1
ATOM 1301 N N . PRO A 1 160 ? 15.895 -6.643 -2.830 1.00 95.44 160 PRO A N 1
ATOM 1302 C CA . PRO A 1 160 ? 16.598 -6.347 -1.577 1.00 95.44 160 PRO A CA 1
ATOM 1303 C C . PRO A 1 160 ? 16.271 -4.969 -0.990 1.00 95.44 160 PRO A C 1
ATOM 1305 O O . PRO A 1 160 ? 16.203 -4.812 0.224 1.00 95.44 160 PRO A O 1
ATOM 1308 N N . SER A 1 161 ? 16.047 -3.965 -1.842 1.00 95.25 161 SER A N 1
ATOM 1309 C CA . SER A 1 161 ? 15.575 -2.649 -1.424 1.00 95.25 161 SER A CA 1
ATOM 1310 C C . SER A 1 161 ? 14.344 -2.221 -2.208 1.00 95.25 161 SER A C 1
ATOM 1312 O O . SER A 1 161 ? 14.261 -2.377 -3.426 1.00 95.25 161 SER A O 1
ATOM 1314 N N . ILE A 1 162 ? 13.422 -1.531 -1.534 1.00 94.38 162 ILE A N 1
ATOM 1315 C CA . ILE A 1 162 ? 12.249 -0.944 -2.188 1.00 94.38 162 ILE A CA 1
ATOM 1316 C C . ILE A 1 162 ? 12.624 0.074 -3.271 1.00 94.38 162 ILE A C 1
ATOM 1318 O O . ILE A 1 162 ? 11.896 0.274 -4.234 1.00 94.38 162 ILE A O 1
ATOM 1322 N N . VAL A 1 163 ? 13.784 0.721 -3.157 1.00 96.38 163 VAL A N 1
ATOM 1323 C CA . VAL A 1 163 ? 14.242 1.681 -4.169 1.00 96.38 163 VAL A CA 1
ATOM 1324 C C . VAL A 1 163 ? 14.656 0.973 -5.463 1.00 96.38 163 VAL A C 1
ATOM 1326 O O . VAL A 1 163 ? 14.607 1.587 -6.532 1.00 96.38 163 VAL A O 1
ATOM 1329 N N . ASP A 1 164 ? 15.027 -0.307 -5.389 1.00 97.69 164 ASP A N 1
ATOM 1330 C CA . ASP A 1 164 ? 15.540 -1.072 -6.526 1.00 97.69 164 ASP A CA 1
ATOM 1331 C C . ASP A 1 164 ? 14.493 -1.258 -7.624 1.00 97.69 164 ASP A C 1
ATOM 1333 O O . ASP A 1 164 ? 14.860 -1.245 -8.798 1.00 97.69 164 ASP A O 1
ATOM 1337 N N . TYR A 1 165 ? 13.201 -1.281 -7.286 1.00 97.94 165 TYR A N 1
ATOM 1338 C CA . TYR A 1 165 ? 12.109 -1.361 -8.264 1.00 97.94 165 TYR A CA 1
ATOM 1339 C C . TYR A 1 165 ? 12.126 -0.220 -9.293 1.00 97.94 165 TYR A C 1
ATOM 1341 O O . TYR A 1 165 ? 11.659 -0.395 -10.418 1.00 97.94 165 TYR A O 1
ATOM 1349 N N . TRP A 1 166 ? 12.698 0.938 -8.939 1.00 98.19 166 TRP A N 1
ATOM 1350 C CA . TRP A 1 166 ? 12.815 2.109 -9.813 1.00 98.19 166 TRP A CA 1
ATOM 1351 C C . TRP A 1 166 ? 14.228 2.329 -10.376 1.00 98.19 166 TRP A C 1
ATOM 1353 O O . TRP A 1 166 ? 14.408 3.214 -11.218 1.00 98.19 166 TRP A O 1
ATOM 1363 N N . LYS A 1 167 ? 15.243 1.566 -9.943 1.00 97.50 167 LYS A N 1
ATOM 1364 C CA . LYS A 1 167 ? 16.621 1.699 -10.451 1.00 97.50 167 LYS A CA 1
ATOM 1365 C C . LYS A 1 167 ? 16.731 1.121 -11.858 1.00 97.50 167 LYS A C 1
ATOM 1367 O O . LYS A 1 167 ? 16.145 0.097 -12.156 1.00 97.50 167 LYS A O 1
ATOM 1372 N N . ARG A 1 168 ? 17.565 1.721 -12.713 1.00 96.62 168 ARG A N 1
ATOM 1373 C CA . ARG A 1 168 ? 17.699 1.335 -14.133 1.00 96.62 168 ARG A CA 1
ATOM 1374 C C . ARG A 1 168 ? 17.956 -0.162 -14.372 1.00 96.62 168 ARG A C 1
ATOM 1376 O O . ARG A 1 168 ? 17.385 -0.708 -15.303 1.00 96.62 168 ARG A O 1
ATOM 1383 N N . MET A 1 169 ? 18.816 -0.799 -13.572 1.00 96.88 169 MET A N 1
ATOM 1384 C CA . MET A 1 169 ? 19.238 -2.194 -13.801 1.00 96.88 169 MET A CA 1
ATOM 1385 C C . MET A 1 169 ? 18.273 -3.237 -13.233 1.00 96.88 169 MET A C 1
ATOM 1387 O O . MET A 1 169 ? 18.247 -4.365 -13.704 1.00 96.88 169 MET A O 1
ATOM 1391 N N . THR A 1 170 ? 17.488 -2.856 -12.231 1.00 96.88 170 THR A N 1
ATOM 1392 C CA . THR A 1 170 ? 16.557 -3.726 -11.498 1.00 96.88 170 T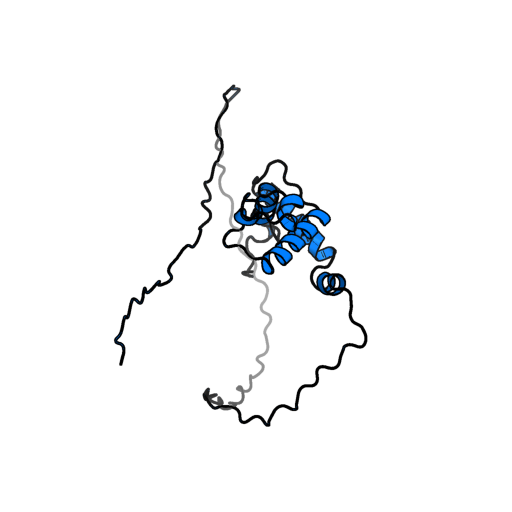HR A CA 1
ATOM 1393 C C . THR A 1 170 ? 15.113 -3.252 -11.660 1.00 96.88 170 THR A C 1
ATOM 1395 O O . THR A 1 170 ? 14.242 -3.633 -10.884 1.00 96.88 170 THR A O 1
ATOM 1398 N N . ARG A 1 171 ? 14.863 -2.378 -12.647 1.00 96.50 171 ARG A N 1
ATOM 1399 C CA . ARG A 1 171 ? 13.568 -1.729 -12.849 1.00 96.50 171 ARG A CA 1
ATOM 1400 C C . ARG A 1 171 ? 12.521 -2.796 -13.110 1.00 96.50 171 ARG A C 1
ATOM 1402 O O . ARG A 1 171 ? 12.684 -3.594 -14.030 1.00 96.50 171 ARG A O 1
ATOM 1409 N N . ILE A 1 172 ? 11.416 -2.727 -12.379 1.00 97.31 172 ILE A N 1
ATOM 1410 C CA . ILE A 1 172 ? 10.224 -3.517 -12.676 1.00 97.31 172 ILE A CA 1
ATOM 1411 C C . ILE A 1 172 ? 9.160 -2.565 -13.233 1.00 97.31 172 ILE A C 1
ATOM 1413 O O . ILE A 1 172 ? 8.600 -1.782 -12.463 1.00 97.31 172 ILE A O 1
ATOM 1417 N N . PRO A 1 173 ? 8.890 -2.578 -14.554 1.00 96.94 173 PRO A N 1
ATOM 1418 C CA . PRO A 1 173 ? 7.934 -1.667 -15.195 1.00 96.94 173 PRO A CA 1
ATOM 1419 C C . PRO A 1 173 ? 6.544 -1.683 -14.547 1.00 96.94 173 PRO A C 1
ATOM 1421 O O . PRO A 1 173 ? 5.960 -0.633 -14.304 1.00 96.94 173 PRO A O 1
ATOM 1424 N N . GLN A 1 174 ? 6.073 -2.867 -14.147 1.00 96.50 174 GLN A N 1
ATOM 1425 C CA . GLN A 1 174 ? 4.789 -3.091 -13.472 1.00 96.50 174 GLN A CA 1
ATOM 1426 C C . GLN A 1 174 ? 4.666 -2.349 -12.136 1.00 96.50 174 GLN A C 1
ATOM 1428 O O . GLN A 1 174 ? 3.565 -2.173 -11.636 1.00 96.50 174 GLN A O 1
ATOM 1433 N N . VAL A 1 175 ? 5.779 -1.899 -11.561 1.00 97.56 175 VAL A N 1
ATOM 1434 C CA . VAL A 1 175 ? 5.795 -1.018 -10.395 1.00 97.56 175 VAL A CA 1
ATOM 1435 C C . VAL A 1 175 ? 6.111 0.409 -10.825 1.00 97.56 175 VAL A C 1
ATOM 1437 O O . VAL A 1 175 ? 5.374 1.349 -10.528 1.00 97.56 175 VAL A O 1
ATOM 1440 N N . ALA A 1 176 ? 7.232 0.570 -11.525 1.00 97.62 176 ALA A N 1
ATOM 1441 C CA . ALA A 1 176 ? 7.862 1.863 -11.713 1.00 97.62 176 ALA A CA 1
ATOM 1442 C C . ALA A 1 176 ? 7.171 2.768 -12.738 1.00 97.62 176 ALA A C 1
ATOM 1444 O O . ALA A 1 176 ? 7.434 3.974 -12.731 1.00 97.62 176 ALA A O 1
ATOM 1445 N N . ASP A 1 177 ? 6.334 2.199 -13.606 1.00 97.81 177 ASP A N 1
ATOM 1446 C CA . ASP A 1 177 ? 5.513 2.941 -14.566 1.00 97.81 177 ASP A CA 1
ATOM 1447 C C . ASP A 1 177 ? 4.134 3.288 -13.980 1.00 97.81 177 ASP A C 1
ATOM 1449 O O . ASP A 1 177 ? 3.522 4.262 -14.407 1.00 97.81 177 ASP A O 1
ATOM 1453 N N . ILE A 1 178 ? 3.659 2.530 -12.982 1.00 98.06 178 ILE A N 1
ATOM 1454 C CA . ILE A 1 178 ? 2.353 2.744 -12.337 1.00 98.06 178 ILE A CA 1
ATOM 1455 C C . ILE A 1 178 ? 2.420 3.873 -11.307 1.00 98.06 178 ILE A C 1
ATOM 1457 O O . ILE A 1 178 ? 1.542 4.731 -11.262 1.00 98.06 178 ILE A O 1
ATOM 1461 N N . MET A 1 179 ? 3.457 3.887 -10.469 1.00 98.00 179 MET A N 1
ATOM 1462 C CA . MET A 1 179 ? 3.616 4.894 -9.422 1.00 98.00 179 MET A CA 1
ATOM 1463 C C . MET A 1 179 ? 5.074 5.329 -9.315 1.00 98.00 179 MET A C 1
ATOM 1465 O O . MET A 1 179 ? 5.997 4.517 -9.394 1.00 98.00 179 MET A O 1
ATOM 1469 N N . SER A 1 180 ? 5.310 6.627 -9.112 1.00 97.75 180 SER A N 1
ATOM 1470 C CA . SER A 1 180 ? 6.671 7.128 -8.907 1.00 97.75 180 SER A CA 1
ATOM 1471 C C . SER A 1 180 ? 7.224 6.692 -7.546 1.00 97.75 180 SER A C 1
ATOM 1473 O O . SER A 1 180 ? 6.492 6.600 -6.560 1.00 97.75 180 SER A O 1
ATOM 1475 N N . LYS A 1 181 ? 8.548 6.505 -7.463 1.00 97.50 181 LYS A N 1
ATOM 1476 C CA . LYS A 1 181 ? 9.252 6.170 -6.212 1.00 97.50 181 LYS A CA 1
ATOM 1477 C C . LYS A 1 181 ? 8.896 7.134 -5.079 1.00 97.50 181 LYS A C 1
ATOM 1479 O O . LYS A 1 181 ? 8.682 6.712 -3.948 1.00 97.50 181 LYS A O 1
ATOM 1484 N N . ASN A 1 182 ? 8.873 8.433 -5.379 1.00 96.38 182 ASN A N 1
ATOM 1485 C CA . ASN A 1 182 ? 8.625 9.467 -4.379 1.00 96.38 182 ASN A CA 1
ATOM 1486 C C . ASN A 1 182 ? 7.177 9.414 -3.893 1.00 96.38 182 ASN A C 1
ATOM 1488 O O . ASN A 1 182 ? 6.954 9.480 -2.690 1.00 96.38 182 ASN A O 1
ATOM 1492 N N . ARG A 1 183 ? 6.211 9.214 -4.800 1.00 97.06 183 ARG A N 1
ATOM 1493 C CA . ARG A 1 183 ? 4.803 9.086 -4.421 1.00 97.06 183 ARG A CA 1
ATOM 1494 C C . ARG A 1 183 ? 4.553 7.842 -3.573 1.00 97.06 183 ARG A C 1
ATOM 1496 O O . ARG A 1 183 ? 3.928 7.948 -2.525 1.00 97.06 183 ARG A O 1
ATOM 1503 N N . PHE A 1 184 ? 5.124 6.702 -3.962 1.00 97.69 184 PHE A N 1
ATOM 1504 C CA . PHE A 1 184 ? 5.050 5.473 -3.173 1.00 97.69 184 PHE A CA 1
ATOM 1505 C C . PHE A 1 184 ? 5.605 5.681 -1.756 1.00 97.69 184 PHE A C 1
ATOM 1507 O O . PHE A 1 184 ? 4.973 5.304 -0.772 1.00 97.69 184 PHE A O 1
ATOM 1514 N N . LYS A 1 185 ? 6.779 6.320 -1.638 1.00 96.06 185 LYS A N 1
ATOM 1515 C CA . LYS A 1 185 ? 7.387 6.641 -0.339 1.00 96.06 185 LYS A CA 1
ATOM 1516 C C . LYS A 1 185 ? 6.522 7.584 0.496 1.00 96.06 185 LYS A C 1
ATOM 1518 O O . LYS A 1 185 ? 6.401 7.351 1.691 1.00 96.06 185 LYS A O 1
ATOM 1523 N N . GLN A 1 186 ? 5.925 8.606 -0.120 1.00 96.12 186 GLN A N 1
ATOM 1524 C CA . GLN A 1 186 ? 5.017 9.527 0.565 1.00 96.12 186 GLN A CA 1
ATOM 1525 C C . GLN A 1 186 ? 3.821 8.781 1.155 1.00 96.12 186 GLN A C 1
ATOM 1527 O O . GLN A 1 186 ? 3.602 8.884 2.352 1.00 96.12 186 GLN A O 1
ATOM 1532 N N . ILE A 1 187 ? 3.108 7.986 0.347 1.00 97.81 187 ILE A N 1
ATOM 1533 C CA . ILE A 1 187 ? 1.940 7.217 0.810 1.00 97.81 187 ILE A CA 1
ATOM 1534 C C . ILE A 1 187 ? 2.340 6.252 1.931 1.00 97.81 187 ILE A C 1
ATOM 1536 O O . ILE A 1 187 ? 1.678 6.195 2.960 1.00 97.81 187 ILE A O 1
ATOM 1540 N N . ARG A 1 188 ? 3.458 5.531 1.774 1.00 95.94 188 ARG A N 1
ATOM 1541 C CA . ARG A 1 188 ? 3.954 4.611 2.807 1.00 95.94 188 ARG A CA 1
ATOM 1542 C C . ARG A 1 188 ? 4.272 5.324 4.126 1.00 95.94 188 ARG A C 1
ATOM 1544 O O . ARG A 1 188 ? 4.022 4.752 5.178 1.00 95.94 188 ARG A O 1
ATOM 1551 N N . ALA A 1 189 ? 4.845 6.525 4.073 1.00 94.38 189 ALA A N 1
ATOM 1552 C CA . ALA A 1 189 ? 5.235 7.283 5.261 1.00 94.38 189 ALA A CA 1
ATOM 1553 C C . ALA A 1 189 ? 4.052 7.973 5.960 1.00 94.38 189 ALA A C 1
ATOM 1555 O O . ALA A 1 189 ? 4.137 8.257 7.151 1.00 94.38 189 ALA A O 1
ATOM 1556 N N . THR A 1 190 ? 2.967 8.263 5.239 1.00 95.75 190 THR A N 1
ATOM 1557 C CA . THR A 1 190 ? 1.775 8.922 5.794 1.00 95.75 190 THR A CA 1
ATOM 1558 C C . THR A 1 190 ? 0.654 7.955 6.163 1.00 95.75 190 THR A C 1
ATOM 1560 O O . THR A 1 190 ? -0.320 8.394 6.772 1.00 95.75 190 THR A O 1
ATOM 1563 N N . LEU A 1 191 ? 0.771 6.671 5.798 1.00 96.88 191 LEU A N 1
ATOM 1564 C CA . LEU A 1 191 ? -0.257 5.654 6.015 1.00 96.88 191 LEU A CA 1
ATOM 1565 C C . LEU A 1 191 ? -0.685 5.599 7.484 1.00 96.88 191 LEU A C 1
ATOM 1567 O O . LEU A 1 191 ? 0.129 5.372 8.380 1.00 96.88 191 LEU A O 1
ATOM 1571 N N . HIS A 1 192 ? -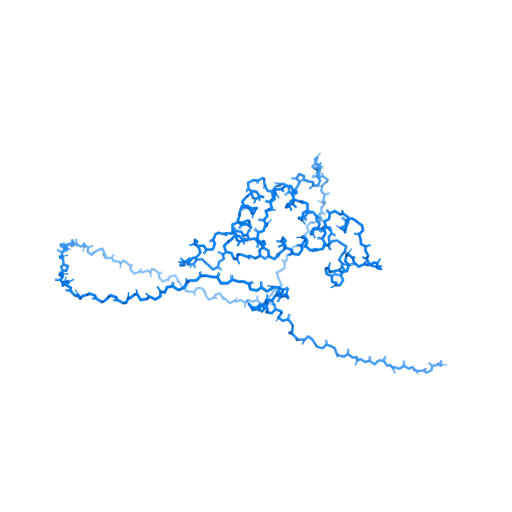1.981 5.783 7.718 1.00 95.56 192 HIS A N 1
ATOM 1572 C CA . HIS A 1 192 ? -2.526 5.884 9.061 1.00 95.56 192 HIS A CA 1
ATOM 1573 C C . HIS A 1 192 ? -3.954 5.337 9.134 1.00 95.56 192 HIS A C 1
ATOM 1575 O O . HIS A 1 192 ? -4.685 5.350 8.145 1.00 95.56 192 HIS A O 1
ATOM 1581 N N . PHE A 1 193 ? -4.344 4.845 10.313 1.00 95.38 193 PHE A N 1
ATOM 1582 C CA . PHE A 1 193 ? -5.580 4.071 10.504 1.00 95.38 193 PHE A CA 1
ATOM 1583 C C . PHE A 1 193 ? -6.536 4.668 11.544 1.00 95.38 193 PHE A C 1
ATOM 1585 O O . PHE A 1 193 ? -7.678 4.216 11.647 1.00 95.38 193 PHE A O 1
ATOM 1592 N N . ASN A 1 194 ? -6.104 5.680 12.301 1.00 92.75 194 ASN A N 1
ATOM 1593 C CA . ASN A 1 194 ? -6.900 6.289 13.364 1.00 92.75 194 ASN A CA 1
ATOM 1594 C C . ASN A 1 194 ? -6.666 7.803 13.459 1.00 92.75 194 ASN A C 1
ATOM 1596 O O . ASN A 1 194 ? -5.764 8.328 12.829 1.00 92.75 194 ASN A O 1
ATOM 1600 N N . ASP A 1 195 ? -7.461 8.520 14.244 1.00 89.50 195 ASP A N 1
ATOM 1601 C CA . ASP A 1 195 ? -7.221 9.937 14.510 1.00 89.50 195 ASP A CA 1
ATOM 1602 C C . ASP A 1 195 ? -6.296 10.097 15.725 1.00 89.50 195 ASP A C 1
ATOM 1604 O O . ASP A 1 195 ? -6.648 9.713 16.845 1.00 89.50 195 ASP A O 1
ATOM 1608 N N . ASN A 1 196 ? -5.128 10.718 15.529 1.00 82.81 196 ASN A N 1
ATOM 1609 C CA . ASN A 1 196 ? -4.161 10.965 16.604 1.00 82.81 196 ASN A CA 1
ATOM 1610 C C . ASN A 1 196 ? -4.759 11.733 17.793 1.00 82.81 196 ASN A C 1
ATOM 1612 O O . ASN A 1 196 ? -4.348 11.509 18.929 1.00 82.81 196 ASN A O 1
ATOM 1616 N N . HIS A 1 197 ? -5.722 12.630 17.562 1.00 82.12 197 HIS A N 1
ATOM 1617 C CA . HIS A 1 197 ? -6.324 13.423 18.640 1.00 82.12 197 HIS A CA 1
ATOM 1618 C C . HIS A 1 197 ? -7.317 12.632 19.495 1.00 82.12 197 HIS A C 1
ATOM 1620 O O . HIS A 1 197 ? -7.655 13.061 20.594 1.00 82.12 197 HIS A O 1
ATOM 1626 N N . GLN A 1 198 ? -7.784 11.483 19.008 1.00 77.62 198 GLN A N 1
ATOM 1627 C CA . GLN A 1 198 ? -8.711 10.608 19.730 1.00 77.62 198 GLN A CA 1
ATOM 1628 C C . GLN A 1 198 ? -7.980 9.497 20.495 1.00 77.62 198 GLN A C 1
ATOM 1630 O O . GLN A 1 198 ? -8.591 8.798 21.298 1.00 77.62 198 GLN A O 1
ATOM 1635 N N . CYS A 1 199 ? -6.670 9.354 20.276 1.00 69.12 199 CYS A N 1
ATOM 1636 C CA . CYS A 1 199 ? -5.838 8.343 20.924 1.00 69.12 199 CYS A CA 1
ATOM 1637 C C . CYS A 1 199 ? -5.304 8.779 22.301 1.00 69.12 199 CYS A C 1
ATOM 1639 O O . CYS A 1 199 ? -4.838 7.938 23.073 1.00 69.12 199 CYS A O 1
ATOM 1641 N N . GLU A 1 200 ? -5.355 10.073 22.641 1.00 69.06 200 GLU A N 1
ATOM 1642 C CA . GLU A 1 200 ? -4.863 10.565 23.931 1.00 69.06 200 GLU A CA 1
ATOM 1643 C C . GLU A 1 200 ? -5.744 10.061 25.088 1.00 69.06 200 GLU A C 1
ATOM 1645 O O . GLU A 1 200 ? -6.879 10.494 25.276 1.00 69.06 200 GLU A O 1
ATOM 1650 N N . GLY A 1 201 ? -5.201 9.138 25.889 1.00 74.12 201 GLY A N 1
ATOM 1651 C CA . GLY A 1 201 ? -5.875 8.586 27.069 1.00 74.12 201 GLY A CA 1
ATOM 1652 C C . GLY A 1 201 ? -6.623 7.270 26.841 1.00 74.12 201 GLY A C 1
ATOM 1653 O O . GLY A 1 201 ? -7.328 6.826 27.750 1.00 74.12 201 GLY A O 1
ATOM 1654 N N . SER A 1 202 ? -6.458 6.627 25.679 1.00 76.38 202 SER A N 1
ATOM 1655 C CA . SER A 1 202 ? -6.958 5.264 25.473 1.00 76.38 202 SER A CA 1
ATOM 1656 C C . SER A 1 202 ? -6.296 4.285 26.454 1.00 76.38 202 SER A C 1
ATOM 1658 O O . SER A 1 202 ? -5.080 4.301 26.644 1.00 76.38 202 SER A O 1
ATOM 1660 N N . GLN A 1 203 ? -7.104 3.431 27.094 1.00 81.62 203 GLN A N 1
ATOM 1661 C CA . GLN A 1 203 ? -6.601 2.270 27.843 1.00 81.62 203 GLN A CA 1
ATOM 1662 C C . GLN A 1 203 ? -6.195 1.125 26.909 1.00 81.62 203 GLN A C 1
ATOM 1664 O O . GLN A 1 203 ? -5.426 0.251 27.315 1.00 81.62 203 GLN A O 1
ATOM 1669 N N . ASP A 1 204 ? -6.720 1.128 25.681 1.00 80.88 204 ASP A N 1
ATOM 1670 C CA . ASP A 1 204 ? -6.302 0.203 24.640 1.00 80.88 204 ASP A CA 1
ATOM 1671 C C . ASP A 1 204 ? -4.933 0.627 24.100 1.00 80.88 204 ASP A C 1
ATOM 1673 O O . ASP A 1 204 ? -4.694 1.808 23.841 1.00 80.88 204 ASP A O 1
ATOM 1677 N N . ARG A 1 205 ? -4.026 -0.346 23.985 1.00 79.38 205 ARG A N 1
ATOM 167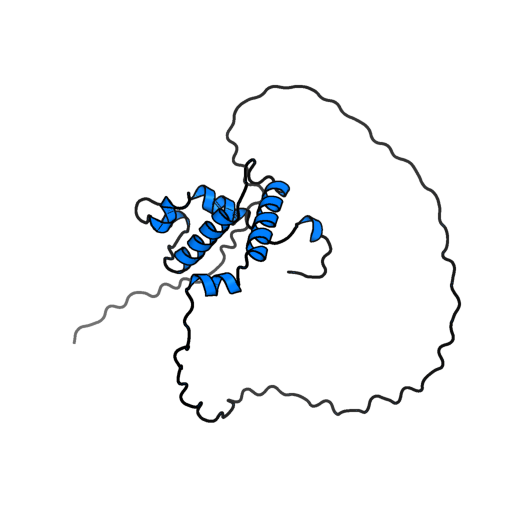8 C CA . ARG A 1 205 ? -2.646 -0.134 23.530 1.00 79.38 205 ARG A CA 1
ATOM 1679 C C . ARG A 1 205 ? -2.504 -0.213 22.011 1.00 79.38 205 ARG A C 1
ATOM 1681 O O . ARG A 1 205 ? -1.409 0.069 21.526 1.00 79.38 205 ARG A O 1
ATOM 1688 N N . PHE A 1 206 ? -3.546 -0.649 21.309 1.00 69.81 206 PHE A N 1
ATOM 1689 C CA . PHE A 1 206 ? -3.555 -0.857 19.865 1.00 69.81 206 PHE A CA 1
ATOM 1690 C C . PHE A 1 206 ? -4.468 0.140 19.153 1.00 69.81 206 PHE A C 1
ATOM 1692 O O . PHE A 1 206 ? -5.463 0.586 19.767 1.00 69.81 206 PHE A O 1
#

Secondary structure (DSSP, 8-state):
----------------------TT----------------------------PPPPP----------PPP----------------PPPPP----PPPS-PPPHHHHHHHHS-HHHHHHHHHHHHHHHHHTTS-TT----HHHHHHHHHHHHHHHHS--SSGGGGGSTTT--HHHHTTS-HHHHHHHHHH--SS-GGG-TT-S---

Organism: NCBI:txid1843537

InterPro domains:
  IPR029526 PiggyBac transposable element-derived protein [PF13843] (104-204)

pLDDT: mean 72.67, std 26.35, range [24.33, 98.31]